Protein AF-A0A0P7VS90-F1 (afdb_monomer)

Secondary structure (DSSP, 8-state):
-----TTTEEEEEE-TTT--EEE-TTEESTTS-EEPTTEESTTT-EEP---TTTEEEEEEETTTTEEEE-TTT---SSS--SPPTTEE---TTSTTSSEEP--TTS-S---PPTT---------TT---PPEE-TTS--EE-TTEEEETTEEEE-HHHHTTTSPSS-EEPPPGGGS---

Solvent-accessible surface area (backbone atoms only — not comparable to full-atom values): 10654 Å² total; per-residue (Å²): 133,56,79,31,28,86,80,25,22,75,43,64,61,41,44,89,89,76,61,37,29,47,48,35,92,51,24,26,63,61,33,8,81,38,43,21,85,32,16,28,61,72,90,72,29,42,75,61,70,54,31,70,28,34,28,51,62,77,39,36,43,57,88,75,57,35,51,39,51,41,95,86,37,42,73,81,55,68,43,36,76,56,49,24,91,40,26,25,61,70,27,69,87,36,96,51,16,30,42,73,53,82,48,89,84,78,48,61,77,62,74,66,75,83,97,66,83,91,76,90,84,74,81,55,92,84,65,48,66,64,41,35,20,37,88,85,61,80,49,75,45,55,61,41,43,42,66,52,90,98,44,72,47,72,42,60,83,52,30,55,76,82,40,65,86,70,66,41,79,52,78,56,72,90,76,69,60,85,129

Mean predicted aligned error: 13.39 Å

Foldseek 3Di:
DQQADPQFAPDSDADPVPSAGHGDPQFDDSRSQFGDFQFEDPPVGHGQQEDLLFAPPSGADRVPCWGHGDPQWADTDNYSPDTHQQWEDQDNVDPNRTHGDDPPPPDSGDYDDPPDDDDDDDDDPVPQFFWKAEPVRPFIDRFQWGHDPPDIDRPCVRVCVRYPPPIDTDDDPVPVDDD

Nearest PDB structures (foldseek):
  4yep-assembly1_B  TM=8.239E-01  e=5.420E-05  Homo sapiens
  4urt-assembly1_A  TM=7.260E-01  e=6.176E-05  Homo sapiens
  8edk-assembly1_A  TM=7.762E-01  e=1.755E-04  Caenorhabditis elegans
  5lf2-assembly2_B  TM=9.258E-01  e=1.222E-02  Rattus norvegicus
  5lf2-assembly1_A  TM=9.012E-01  e=1.931E-02  Rattus norvegicus

Structure (mmCIF, N/CA/C/O backbone):
data_AF-A0A0P7VS90-F1
#
_entry.id   AF-A0A0P7VS90-F1
#
loop_
_atom_site.group_PDB
_atom_site.id
_atom_site.type_symbol
_atom_site.label_atom_id
_atom_site.label_alt_id
_atom_site.label_comp_id
_atom_site.label_asym_id
_atom_site.label_entity_id
_atom_site.label_seq_id
_atom_site.pdbx_PDB_ins_code
_atom_site.Cartn_x
_atom_site.Cartn_y
_atom_site.Cartn_z
_atom_site.occupancy
_atom_site.B_iso_or_equiv
_atom_site.auth_seq_id
_atom_site.auth_comp_id
_atom_site.auth_asym_id
_atom_site.auth_atom_id
_atom_site.pdbx_PDB_model_num
ATOM 1 N N . ALA A 1 1 ? 37.128 -9.086 -33.705 1.00 70.69 1 ALA A N 1
ATOM 2 C CA . ALA A 1 1 ? 36.322 -7.979 -34.255 1.00 70.69 1 ALA A CA 1
ATOM 3 C C . ALA A 1 1 ? 35.294 -7.585 -33.204 1.00 70.69 1 ALA A C 1
ATOM 5 O O . ALA A 1 1 ? 35.019 -8.404 -32.331 1.00 70.69 1 ALA A O 1
ATOM 6 N N . CYS A 1 2 ? 34.789 -6.353 -33.229 1.00 83.06 2 CYS A N 1
ATOM 7 C CA . CYS A 1 2 ? 33.751 -5.934 -32.295 1.00 83.06 2 CYS A CA 1
ATOM 8 C C . CYS A 1 2 ? 32.384 -5.987 -32.952 1.00 83.06 2 CYS A C 1
ATOM 10 O O . CYS A 1 2 ? 32.005 -5.099 -33.704 1.00 83.06 2 CYS A O 1
ATOM 12 N N . ASP A 1 3 ? 31.667 -7.062 -32.649 1.00 90.19 3 ASP A N 1
ATOM 13 C CA . ASP A 1 3 ? 30.350 -7.367 -33.203 1.00 90.19 3 ASP A CA 1
ATOM 14 C C . ASP A 1 3 ? 29.249 -6.595 -32.459 1.00 90.19 3 ASP A C 1
ATOM 16 O O . ASP A 1 3 ? 28.315 -7.171 -31.911 1.00 90.19 3 ASP A O 1
ATOM 20 N N . CYS A 1 4 ? 29.402 -5.273 -32.365 1.00 93.44 4 CYS A N 1
ATOM 21 C CA . CYS A 1 4 ? 28.441 -4.398 -31.702 1.00 93.44 4 CYS A CA 1
ATOM 22 C C . CYS A 1 4 ? 27.129 -4.333 -32.491 1.00 93.44 4 CYS A C 1
ATOM 24 O O . CYS A 1 4 ? 27.129 -4.161 -33.712 1.00 93.44 4 CYS A O 1
ATOM 26 N N . ASN A 1 5 ? 25.993 -4.427 -31.801 1.00 93.81 5 ASN A N 1
ATOM 27 C CA . ASN A 1 5 ? 24.687 -4.398 -32.442 1.00 93.81 5 ASN A CA 1
ATOM 28 C C . ASN A 1 5 ? 24.394 -3.030 -33.088 1.00 93.81 5 ASN A C 1
ATOM 30 O O . ASN A 1 5 ? 24.476 -1.997 -32.427 1.00 93.81 5 ASN A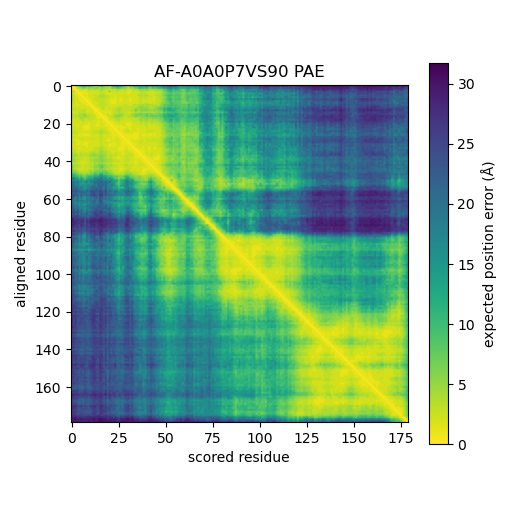 O 1
ATOM 34 N N . VAL A 1 6 ? 23.984 -3.012 -34.358 1.00 93.69 6 VAL A N 1
ATOM 35 C CA . VAL A 1 6 ? 23.717 -1.771 -35.117 1.00 93.69 6 VAL A CA 1
ATOM 36 C C . VAL A 1 6 ? 22.560 -0.930 -34.566 1.00 93.69 6 VAL A C 1
ATOM 38 O O . VAL A 1 6 ? 22.549 0.284 -34.757 1.00 93.69 6 VAL A O 1
ATOM 41 N N . VAL A 1 7 ? 21.589 -1.555 -33.894 1.00 92.69 7 VAL A N 1
ATOM 42 C CA . VAL A 1 7 ? 20.432 -0.867 -33.301 1.00 92.69 7 VAL A CA 1
ATOM 43 C C . VAL A 1 7 ? 20.728 -0.452 -31.864 1.00 92.69 7 VAL A C 1
ATOM 45 O O . VAL A 1 7 ? 20.444 0.684 -31.482 1.00 92.69 7 VAL A O 1
ATOM 48 N N . GLY A 1 8 ? 21.298 -1.368 -31.077 1.00 91.38 8 GLY A N 1
ATOM 49 C CA . GLY A 1 8 ? 21.490 -1.177 -29.643 1.00 91.38 8 GLY A CA 1
ATOM 50 C C . GLY A 1 8 ? 22.730 -0.378 -29.252 1.00 91.38 8 GLY A C 1
ATOM 51 O O . GLY A 1 8 ? 22.782 0.168 -28.150 1.00 91.38 8 GLY A O 1
ATOM 52 N N . SER A 1 9 ? 23.718 -0.263 -30.140 1.00 94.62 9 SER A N 1
ATOM 53 C CA . SER A 1 9 ? 24.975 0.440 -29.859 1.00 94.62 9 SER A CA 1
ATOM 54 C C . SER A 1 9 ? 24.921 1.909 -30.291 1.00 94.62 9 SER A C 1
ATOM 56 O O . SER A 1 9 ? 24.234 2.293 -31.241 1.00 94.62 9 SER A O 1
ATOM 58 N N . LEU A 1 10 ? 25.682 2.760 -29.606 1.00 93.62 10 LEU A N 1
ATOM 59 C CA . LEU A 1 10 ? 25.952 4.138 -30.021 1.00 93.62 10 LEU A CA 1
ATOM 60 C C . LEU A 1 10 ? 26.896 4.168 -31.226 1.00 93.62 10 LEU A C 1
ATOM 62 O O . LEU A 1 10 ? 26.723 4.983 -32.129 1.00 93.62 10 LEU A O 1
ATOM 66 N N . THR A 1 11 ? 27.880 3.265 -31.247 1.00 91.69 11 THR A N 1
ATOM 67 C CA . THR A 1 11 ? 28.832 3.093 -32.349 1.00 91.69 11 THR A CA 1
ATOM 68 C C . THR A 1 11 ? 29.158 1.611 -32.544 1.00 91.69 11 THR A C 1
ATOM 70 O O . THR A 1 11 ? 28.903 0.796 -31.660 1.00 91.69 11 THR A O 1
ATOM 73 N N . LEU A 1 12 ? 29.759 1.264 -33.686 1.00 90.69 12 LEU A N 1
ATOM 74 C CA . LEU A 1 12 ? 30.290 -0.084 -33.935 1.00 90.69 12 LEU A CA 1
ATOM 75 C C . LEU A 1 12 ? 31.707 -0.291 -33.372 1.00 90.69 12 LEU A C 1
ATOM 77 O O . LEU A 1 12 ? 32.315 -1.337 -33.586 1.00 90.69 12 LEU A O 1
ATOM 81 N N . GLN A 1 13 ? 32.248 0.708 -32.670 1.00 90.25 13 GLN A N 1
ATOM 82 C CA . GLN A 1 13 ? 33.511 0.595 -31.955 1.00 90.25 13 GLN A CA 1
ATOM 83 C C . GLN A 1 13 ? 33.236 0.133 -30.523 1.00 90.25 13 GLN A C 1
ATOM 85 O O . GLN A 1 13 ? 32.302 0.593 -29.865 1.00 90.25 13 GLN A O 1
ATOM 90 N N . CYS A 1 14 ? 34.072 -0.772 -30.035 1.00 91.25 14 CYS A N 1
ATOM 91 C CA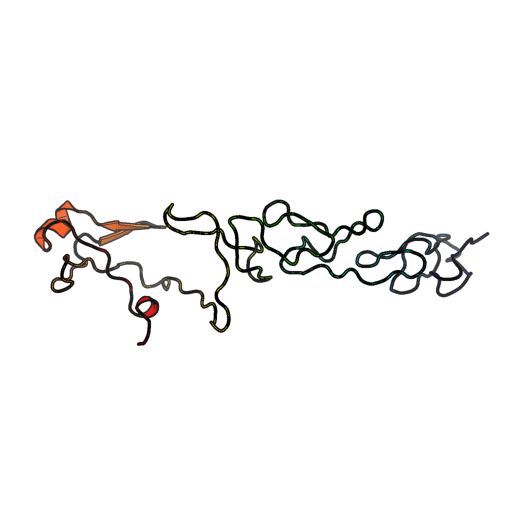 . CYS A 1 14 ? 34.067 -1.216 -28.649 1.00 91.25 14 CYS A CA 1
ATOM 92 C C . CYS A 1 14 ? 35.245 -0.607 -27.896 1.00 91.25 14 CYS A C 1
ATOM 94 O O . CYS A 1 14 ? 36.211 -0.128 -28.494 1.00 91.25 14 CYS A O 1
ATOM 96 N N . ASN A 1 15 ? 35.181 -0.674 -26.573 1.00 89.94 15 ASN A N 1
ATOM 97 C CA . ASN A 1 15 ? 36.325 -0.382 -25.734 1.00 89.94 15 ASN A CA 1
ATOM 98 C C . ASN A 1 15 ? 37.485 -1.348 -26.088 1.00 89.94 15 ASN A C 1
ATOM 100 O O . ASN A 1 15 ? 37.271 -2.562 -26.071 1.00 89.94 15 ASN A O 1
ATOM 104 N N . PRO A 1 16 ? 38.688 -0.841 -26.415 1.00 87.25 16 PRO A N 1
ATOM 105 C CA . PRO A 1 16 ? 39.817 -1.675 -26.830 1.00 87.25 16 PRO A CA 1
ATOM 106 C C . PRO A 1 16 ? 40.367 -2.564 -25.704 1.00 87.25 16 PRO A C 1
ATOM 108 O O . PRO A 1 16 ? 40.942 -3.608 -25.998 1.00 87.25 16 PRO A O 1
ATOM 111 N N . ASP A 1 17 ? 40.160 -2.181 -24.442 1.00 87.56 17 ASP A N 1
ATOM 112 C CA . ASP A 1 17 ? 40.658 -2.901 -23.268 1.00 87.56 17 ASP A CA 1
ATOM 113 C C . ASP A 1 17 ? 39.682 -3.988 -22.800 1.00 87.56 17 ASP A C 1
ATOM 115 O O . ASP A 1 17 ? 40.103 -5.039 -22.322 1.00 87.56 17 ASP A O 1
ATOM 119 N N . THR A 1 18 ? 38.370 -3.751 -22.930 1.00 86.12 18 THR A N 1
ATOM 120 C CA . THR A 1 18 ? 37.336 -4.676 -22.427 1.00 86.12 18 THR A CA 1
ATOM 121 C C . THR A 1 18 ? 36.574 -5.421 -23.520 1.00 86.12 18 THR A C 1
ATOM 123 O O . THR A 1 18 ? 35.938 -6.429 -23.239 1.00 86.12 18 THR A O 1
ATOM 126 N N . GLY A 1 19 ? 36.594 -4.943 -24.767 1.00 88.69 19 GLY A N 1
ATOM 127 C CA . GLY A 1 19 ? 35.799 -5.502 -25.865 1.00 88.69 19 GLY A CA 1
ATOM 128 C C . GLY A 1 19 ? 34.291 -5.220 -25.774 1.00 88.69 19 GLY A C 1
ATOM 129 O O . GLY A 1 19 ? 33.533 -5.692 -26.634 1.00 88.69 19 GLY A O 1
ATOM 130 N N . CYS A 1 20 ? 33.855 -4.443 -24.773 1.00 89.69 20 CYS A N 1
ATOM 131 C CA . CYS A 1 20 ? 32.459 -4.059 -24.564 1.00 89.69 20 CYS A CA 1
ATOM 132 C C . CYS A 1 20 ? 32.049 -2.901 -25.478 1.00 89.69 20 CYS A C 1
ATOM 134 O O . CYS A 1 20 ? 32.776 -1.917 -25.635 1.00 89.69 20 CYS A O 1
ATOM 136 N N . CYS A 1 21 ? 30.858 -3.004 -26.054 1.00 94.44 21 CYS A N 1
ATOM 137 C CA . CYS A 1 21 ? 30.252 -1.975 -26.885 1.00 94.44 21 CYS A CA 1
ATOM 138 C C . CYS A 1 21 ? 29.594 -0.883 -26.030 1.00 94.44 21 CYS A C 1
ATOM 140 O O . CYS A 1 21 ? 29.150 -1.120 -24.906 1.00 94.44 21 CYS A O 1
ATOM 142 N N . PHE A 1 22 ? 29.514 0.330 -26.573 1.00 93.25 22 PHE A N 1
ATOM 143 C CA . PHE A 1 22 ? 28.835 1.444 -25.914 1.00 93.25 22 PHE A CA 1
ATOM 144 C C . PHE A 1 22 ? 27.344 1.412 -26.255 1.00 93.25 22 PHE A C 1
ATOM 146 O O . PHE A 1 22 ? 26.969 1.746 -27.378 1.00 93.25 22 PHE A O 1
ATOM 153 N N . CYS A 1 23 ? 26.499 0.995 -25.313 1.00 93.50 23 CYS A N 1
ATOM 154 C CA . CYS A 1 23 ? 25.066 0.808 -25.553 1.00 93.50 23 CYS A CA 1
ATOM 155 C C . CYS A 1 23 ? 24.260 2.102 -25.430 1.00 93.50 23 CYS A C 1
ATOM 157 O O . CYS A 1 23 ? 24.594 2.989 -24.647 1.00 93.50 23 CYS A O 1
ATOM 159 N N . ARG A 1 24 ? 23.172 2.190 -26.201 1.00 93.88 24 ARG A N 1
ATOM 160 C CA . ARG A 1 24 ? 22.116 3.197 -26.032 1.00 93.88 24 ARG A CA 1
ATOM 161 C C . ARG A 1 24 ? 21.324 2.928 -24.750 1.00 93.88 24 ARG A C 1
ATOM 163 O O . ARG A 1 24 ? 21.305 1.802 -24.258 1.00 93.88 24 ARG A O 1
ATOM 170 N N . ASP A 1 25 ? 20.628 3.946 -24.249 1.00 89.62 25 ASP A N 1
ATOM 171 C CA . ASP A 1 25 ? 20.009 3.942 -22.915 1.00 89.62 25 ASP A CA 1
ATOM 172 C C . ASP A 1 25 ? 19.083 2.755 -22.626 1.00 89.62 25 ASP A C 1
ATOM 174 O O . ASP A 1 25 ? 19.056 2.284 -21.488 1.00 89.62 25 ASP A O 1
ATOM 178 N N . GLN A 1 26 ? 18.342 2.266 -23.624 1.00 87.12 26 GLN A N 1
ATOM 179 C CA . GLN A 1 26 ? 17.398 1.153 -23.489 1.00 87.12 26 GLN A CA 1
ATOM 180 C C . GLN A 1 26 ? 18.001 -0.240 -23.762 1.00 87.12 26 GLN A C 1
ATOM 182 O O . GLN A 1 26 ? 17.289 -1.240 -23.672 1.00 87.12 26 GLN A O 1
ATOM 187 N N . PHE A 1 27 ? 19.301 -0.332 -24.060 1.00 90.50 27 PHE A N 1
ATOM 188 C CA . PHE A 1 27 ? 20.000 -1.578 -24.394 1.00 90.50 27 PHE A CA 1
ATOM 189 C C . PHE A 1 27 ? 21.096 -1.917 -23.376 1.00 90.50 27 PHE A C 1
ATOM 191 O O . PHE A 1 27 ? 21.591 -1.065 -22.637 1.00 90.50 27 PHE A O 1
ATOM 198 N N . THR A 1 28 ? 21.475 -3.189 -23.319 1.00 87.44 28 THR A N 1
ATOM 199 C CA . THR A 1 28 ? 22.513 -3.725 -22.435 1.00 87.44 28 THR A CA 1
ATOM 200 C C . THR A 1 28 ? 23.180 -4.960 -23.057 1.00 87.44 28 THR A C 1
ATOM 202 O O . THR A 1 28 ? 22.845 -5.347 -24.177 1.00 87.44 28 THR A O 1
ATOM 205 N N . GLY A 1 29 ? 24.129 -5.565 -22.341 1.00 87.06 29 GLY A N 1
ATOM 206 C CA . GLY A 1 29 ? 24.957 -6.675 -22.821 1.00 87.06 29 GLY A CA 1
ATOM 207 C C . GLY A 1 29 ? 26.272 -6.200 -23.444 1.00 87.06 29 GLY A C 1
ATOM 208 O O . GLY A 1 29 ? 26.399 -5.049 -23.859 1.00 87.06 29 GLY A O 1
ATOM 209 N N . GLU A 1 30 ? 27.268 -7.085 -23.522 1.00 90.88 30 GLU A N 1
ATOM 210 C CA . GLU A 1 30 ? 28.606 -6.746 -24.039 1.00 90.88 30 GLU A CA 1
ATOM 211 C C . GLU A 1 30 ? 28.577 -6.251 -25.491 1.00 90.88 30 GLU A C 1
ATOM 213 O O . GLU A 1 30 ? 29.449 -5.479 -25.896 1.00 90.88 30 GLU A O 1
ATOM 218 N N . LYS A 1 31 ? 27.571 -6.678 -26.266 1.00 93.19 31 LYS A N 1
ATOM 219 C CA . LYS A 1 31 ? 27.356 -6.303 -27.670 1.00 93.19 31 LYS A CA 1
ATOM 220 C C . LYS A 1 31 ? 26.115 -5.436 -27.892 1.00 93.19 31 LYS A C 1
ATOM 222 O O . LYS A 1 31 ? 25.785 -5.151 -29.041 1.00 93.19 31 LYS A O 1
ATOM 227 N N . CYS A 1 32 ? 25.464 -4.972 -26.824 1.00 93.12 32 CYS A N 1
ATOM 228 C CA . CYS A 1 32 ? 24.227 -4.185 -26.888 1.00 93.12 32 CYS A CA 1
ATOM 229 C C . CYS A 1 32 ? 23.082 -4.902 -27.625 1.00 93.12 32 CYS A C 1
ATOM 231 O O . CYS A 1 32 ? 22.294 -4.289 -28.343 1.00 93.12 32 CYS A O 1
ATOM 233 N N . ASP A 1 33 ? 23.029 -6.220 -27.483 1.00 90.62 33 ASP A N 1
ATOM 234 C CA . ASP A 1 33 ? 22.103 -7.147 -28.132 1.00 90.62 33 ASP A CA 1
ATOM 235 C C . ASP A 1 33 ? 20.943 -7.571 -27.218 1.00 90.62 33 ASP A C 1
ATOM 237 O O . ASP A 1 33 ? 20.132 -8.418 -27.584 1.00 90.62 33 ASP A O 1
ATOM 241 N N . GLN A 1 34 ? 20.837 -6.956 -26.039 1.00 84.06 34 GLN A N 1
ATOM 242 C CA . GLN A 1 34 ? 19.782 -7.208 -25.066 1.00 84.06 34 GLN A CA 1
ATOM 243 C C . GLN A 1 34 ? 19.092 -5.901 -24.681 1.00 84.06 34 GLN A C 1
ATOM 245 O O . GLN A 1 34 ? 19.697 -4.828 -24.706 1.00 84.06 34 GLN A O 1
ATOM 250 N N . CYS A 1 35 ? 17.820 -5.973 -24.293 1.00 80.81 35 CYS A N 1
ATOM 251 C CA . CYS A 1 35 ? 17.150 -4.823 -23.695 1.00 80.81 35 CYS A CA 1
ATOM 252 C C . CYS A 1 35 ? 17.612 -4.641 -22.249 1.00 80.81 35 CYS A C 1
ATOM 254 O O . CYS A 1 35 ? 17.760 -5.602 -21.494 1.00 80.81 35 CYS A O 1
ATOM 256 N N . LYS A 1 36 ? 17.833 -3.387 -21.855 1.00 76.44 36 LYS A N 1
ATOM 257 C CA . LYS A 1 36 ? 18.133 -3.032 -20.468 1.00 76.44 36 LYS A CA 1
ATOM 258 C C . LYS A 1 36 ? 16.941 -3.376 -19.573 1.00 76.44 36 LYS A C 1
ATOM 260 O O . LYS A 1 36 ? 15.797 -3.356 -20.021 1.00 76.44 36 LYS A O 1
ATOM 265 N N . MET A 1 37 ? 17.196 -3.638 -18.289 1.00 68.88 37 MET A N 1
ATOM 266 C CA . MET A 1 37 ? 16.125 -3.838 -17.305 1.00 68.88 37 MET A CA 1
ATOM 267 C C . MET A 1 37 ? 15.089 -2.707 -17.376 1.00 68.88 37 MET A C 1
ATOM 269 O O . MET A 1 37 ? 15.451 -1.531 -17.440 1.00 68.88 37 MET A O 1
ATOM 273 N N . GLY A 1 38 ? 13.808 -3.081 -17.373 1.00 66.31 38 GLY A N 1
ATOM 274 C CA . GLY A 1 38 ? 12.688 -2.158 -17.577 1.00 66.31 38 GLY A CA 1
ATOM 275 C C . GLY A 1 38 ? 12.263 -1.993 -19.042 1.00 66.31 38 GLY A C 1
ATOM 276 O O . GLY A 1 38 ? 11.251 -1.340 -19.295 1.00 66.31 38 GLY A O 1
ATOM 277 N N . TYR A 1 39 ? 12.964 -2.624 -19.991 1.00 74.56 39 TYR A N 1
ATOM 278 C CA . TYR A 1 39 ? 12.632 -2.642 -21.417 1.00 74.56 39 TYR A CA 1
ATOM 279 C C . TYR A 1 39 ? 12.495 -4.076 -21.960 1.00 74.56 39 TYR A C 1
ATOM 281 O O . TYR A 1 39 ? 13.139 -4.996 -21.462 1.00 74.56 39 TYR A O 1
ATOM 289 N N . ARG A 1 40 ? 11.660 -4.271 -22.989 1.00 73.81 40 ARG A N 1
ATOM 290 C CA . ARG A 1 40 ? 11.355 -5.577 -23.607 1.00 73.81 40 ARG A CA 1
ATOM 291 C C . ARG A 1 40 ? 11.203 -5.491 -25.126 1.00 73.81 40 ARG A C 1
ATOM 293 O O . ARG A 1 40 ? 11.101 -4.403 -25.681 1.00 73.81 40 ARG A O 1
ATOM 300 N N . ASP A 1 41 ? 11.117 -6.640 -25.789 1.00 75.50 41 ASP A N 1
ATOM 301 C CA . ASP A 1 41 ? 10.907 -6.753 -27.240 1.00 75.50 41 ASP A CA 1
ATOM 302 C C . ASP A 1 41 ? 12.089 -6.197 -28.062 1.00 75.50 41 ASP A C 1
ATOM 304 O O . ASP A 1 41 ? 11.966 -5.233 -28.824 1.00 75.50 41 ASP A O 1
ATOM 308 N N . PHE A 1 42 ? 13.274 -6.795 -27.904 1.00 81.06 42 PHE A N 1
ATOM 309 C CA . PHE A 1 42 ? 14.415 -6.506 -28.778 1.00 81.06 42 PHE A CA 1
ATOM 310 C C . PHE A 1 42 ? 14.031 -6.776 -30.252 1.00 81.06 42 PHE A C 1
ATOM 312 O O . PHE A 1 42 ? 13.395 -7.795 -30.526 1.00 81.06 42 PHE A O 1
ATOM 319 N N . PRO A 1 43 ? 14.388 -5.912 -31.226 1.00 86.94 43 PRO A N 1
ATOM 320 C CA . PRO A 1 43 ? 15.308 -4.772 -31.134 1.00 86.94 43 PRO A CA 1
ATOM 321 C C . PRO A 1 43 ? 14.649 -3.425 -30.798 1.00 86.94 43 PRO A C 1
ATOM 323 O O . PRO A 1 43 ? 15.334 -2.409 -30.808 1.00 86.94 43 PRO A O 1
ATOM 326 N N . GLN A 1 44 ? 13.339 -3.377 -30.546 1.00 87.12 44 GLN A N 1
ATOM 327 C CA . GLN A 1 44 ? 12.641 -2.116 -30.263 1.00 87.12 44 GLN A CA 1
ATOM 328 C C . GLN A 1 44 ? 12.869 -1.640 -28.827 1.00 87.12 44 GLN A C 1
ATOM 330 O O . GLN A 1 44 ? 12.923 -0.434 -28.600 1.00 87.12 44 GLN A O 1
ATOM 335 N N . CYS A 1 45 ? 13.032 -2.572 -27.880 1.00 79.69 45 CYS A N 1
ATOM 336 C CA . CYS A 1 45 ? 13.242 -2.285 -26.460 1.00 79.69 45 CYS A CA 1
ATOM 337 C C . CYS A 1 45 ? 12.243 -1.242 -25.940 1.00 79.69 45 CYS A C 1
ATOM 339 O O . CYS A 1 45 ? 12.593 -0.106 -25.631 1.00 79.69 45 CYS A O 1
ATOM 341 N N . THR A 1 46 ? 10.972 -1.639 -25.879 1.00 78.81 46 THR A N 1
ATOM 342 C CA . THR A 1 46 ? 9.863 -0.826 -25.370 1.00 78.81 46 THR A CA 1
ATOM 343 C C . THR A 1 46 ? 9.802 -0.876 -23.847 1.00 78.81 46 THR A C 1
ATOM 345 O O . THR A 1 46 ? 10.158 -1.884 -23.239 1.00 78.81 46 THR A O 1
ATOM 348 N N . THR A 1 47 ? 9.366 0.210 -23.210 1.00 74.75 47 THR A N 1
ATOM 349 C CA . THR A 1 47 ? 9.247 0.281 -21.747 1.00 74.75 47 THR A CA 1
ATOM 350 C C . THR A 1 47 ? 8.232 -0.727 -21.219 1.00 74.75 47 THR A C 1
ATOM 352 O O . THR A 1 47 ? 7.172 -0.947 -21.808 1.00 74.75 47 THR A O 1
ATOM 355 N N . CYS A 1 48 ? 8.522 -1.310 -20.063 1.00 70.56 48 CYS A N 1
ATOM 356 C CA . CYS A 1 48 ? 7.591 -2.195 -19.381 1.00 70.56 48 CYS A CA 1
ATOM 357 C C . CYS A 1 48 ? 6.513 -1.380 -18.651 1.00 70.56 48 CYS A C 1
ATOM 359 O O . CYS A 1 48 ? 6.828 -0.547 -17.805 1.00 70.56 48 CYS A O 1
ATOM 361 N N . ASP A 1 49 ? 5.239 -1.669 -18.921 1.00 71.38 49 ASP A N 1
ATOM 362 C CA . ASP A 1 49 ? 4.075 -1.054 -18.257 1.00 71.38 49 ASP A CA 1
ATOM 363 C C . ASP A 1 49 ? 3.786 -1.712 -16.889 1.00 71.38 49 ASP A C 1
ATOM 365 O O . ASP A 1 49 ? 2.667 -2.131 -16.577 1.00 71.38 49 ASP A O 1
ATOM 369 N N . CYS A 1 50 ? 4.815 -1.851 -16.056 1.00 70.81 50 CYS A N 1
ATOM 370 C CA . CYS A 1 50 ? 4.675 -2.441 -14.729 1.00 70.81 50 CYS A CA 1
ATOM 371 C C . CYS A 1 50 ? 4.147 -1.400 -13.731 1.00 70.81 50 CYS A C 1
ATOM 373 O O . CYS A 1 50 ? 4.747 -0.342 -1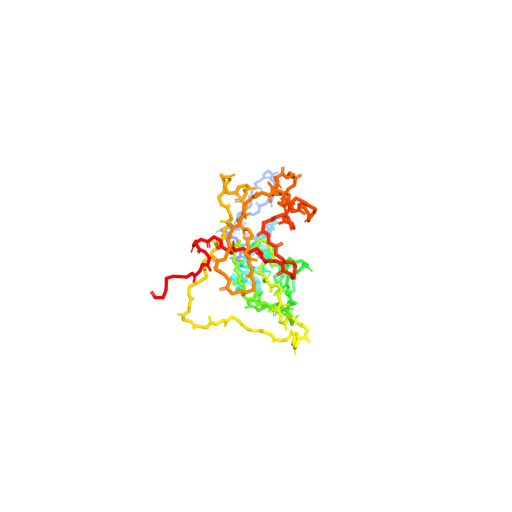3.540 1.00 70.81 50 CYS A O 1
ATOM 375 N N . SER A 1 51 ? 3.050 -1.708 -13.032 1.00 71.50 51 SER A N 1
ATOM 376 C CA . SER A 1 51 ? 2.596 -0.875 -11.913 1.00 71.50 51 SER A CA 1
ATOM 377 C C . SER A 1 51 ? 3.594 -0.966 -10.760 1.00 71.50 51 SER A C 1
ATOM 379 O O . SER A 1 51 ? 3.820 -2.049 -10.210 1.00 71.50 51 SER A O 1
ATOM 381 N N . VAL A 1 52 ? 4.151 0.178 -10.357 1.00 70.31 52 VAL A N 1
ATOM 382 C CA . VAL A 1 52 ? 5.081 0.290 -9.217 1.00 70.31 52 VAL A CA 1
ATOM 383 C C . VAL A 1 52 ? 4.435 -0.202 -7.918 1.00 70.31 52 VAL A C 1
ATOM 385 O O . VAL A 1 52 ? 5.113 -0.733 -7.049 1.00 70.31 52 VAL A O 1
ATOM 388 N N . ALA A 1 53 ? 3.111 -0.083 -7.799 1.00 71.38 53 ALA A N 1
ATOM 389 C CA . ALA A 1 53 ? 2.372 -0.536 -6.626 1.00 71.38 53 ALA A CA 1
ATOM 390 C C . ALA A 1 53 ? 2.290 -2.067 -6.492 1.00 71.38 53 ALA A C 1
ATOM 392 O O . ALA A 1 53 ? 2.075 -2.569 -5.391 1.00 71.38 53 ALA A O 1
ATOM 393 N N . GLY A 1 54 ? 2.430 -2.805 -7.598 1.00 64.75 54 GLY A N 1
ATOM 394 C CA . GLY A 1 54 ? 2.304 -4.265 -7.629 1.00 64.75 54 GLY A CA 1
ATOM 395 C C . GLY A 1 54 ? 3.596 -5.017 -7.964 1.00 64.75 54 GLY A C 1
ATOM 396 O O . GLY A 1 54 ? 3.607 -6.246 -7.909 1.00 64.75 54 GLY A O 1
ATOM 397 N N . SER A 1 55 ? 4.678 -4.313 -8.306 1.00 66.38 55 SER A N 1
ATOM 398 C CA . SER A 1 55 ? 5.924 -4.914 -8.807 1.00 66.38 55 SER A CA 1
ATOM 399 C C . SER A 1 55 ? 7.056 -4.799 -7.785 1.00 66.38 55 SER A C 1
ATOM 401 O O . SER A 1 55 ? 7.238 -3.755 -7.159 1.00 66.38 55 SER A O 1
ATOM 403 N N . ALA A 1 56 ? 7.840 -5.864 -7.620 1.00 59.00 56 ALA A N 1
ATOM 404 C CA . ALA A 1 56 ? 9.092 -5.832 -6.878 1.00 59.00 56 ALA A CA 1
ATOM 405 C C . ALA A 1 56 ? 10.158 -5.155 -7.758 1.00 59.00 56 ALA A C 1
ATOM 407 O O . ALA A 1 56 ? 10.782 -5.792 -8.605 1.00 59.00 56 ALA A O 1
ATOM 408 N N . GLY A 1 57 ? 10.316 -3.838 -7.592 1.00 56.81 57 GLY A N 1
ATOM 409 C CA . GLY A 1 57 ? 11.211 -3.016 -8.415 1.00 56.81 57 GLY A CA 1
ATOM 410 C C . GLY A 1 57 ? 10.691 -2.768 -9.841 1.00 56.81 57 GLY A C 1
ATOM 411 O O . GLY A 1 57 ? 9.669 -3.314 -10.254 1.00 56.81 57 GLY A O 1
ATOM 412 N N . GLN A 1 58 ? 11.403 -1.940 -10.616 1.00 54.84 58 GLN A N 1
ATOM 413 C CA . GLN A 1 58 ? 11.150 -1.722 -12.056 1.00 54.84 58 GLN A CA 1
ATOM 414 C C . GLN A 1 58 ? 11.668 -2.899 -12.909 1.00 54.84 58 GLN A C 1
ATOM 416 O O . GLN A 1 58 ? 12.286 -2.720 -13.956 1.00 54.84 58 GLN A O 1
ATOM 421 N N . THR A 1 59 ? 11.480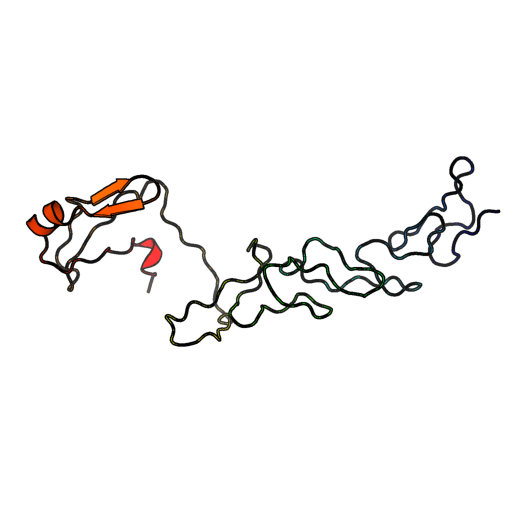 -4.120 -12.421 1.00 55.94 59 THR A N 1
ATOM 422 C CA . THR A 1 59 ? 12.088 -5.329 -12.969 1.00 55.94 59 THR A CA 1
ATOM 423 C C . THR A 1 59 ? 11.035 -6.096 -13.754 1.00 55.94 59 THR A C 1
ATOM 425 O O . THR A 1 59 ? 10.041 -6.561 -13.198 1.00 55.94 59 THR A O 1
ATOM 428 N N . CYS A 1 60 ? 11.246 -6.197 -15.061 1.00 59.75 60 CYS A N 1
ATOM 429 C CA . CYS A 1 60 ? 10.520 -7.084 -15.956 1.00 59.75 60 CYS A CA 1
ATOM 430 C C . CYS A 1 60 ? 11.524 -8.108 -16.483 1.00 59.75 60 CYS A C 1
ATOM 432 O O . CYS A 1 60 ? 12.631 -7.730 -16.873 1.00 59.75 60 CYS A O 1
ATOM 434 N N . ASP A 1 61 ? 11.160 -9.386 -16.449 1.00 58.84 61 ASP A N 1
ATOM 435 C CA . ASP A 1 61 ? 11.901 -10.454 -17.110 1.00 58.84 61 ASP A CA 1
ATOM 436 C C . ASP A 1 61 ? 11.886 -10.174 -18.621 1.00 58.84 61 ASP A C 1
ATOM 438 O O . ASP A 1 61 ? 10.825 -10.190 -19.254 1.00 58.84 61 ASP A O 1
ATOM 442 N N . ALA A 1 62 ? 13.058 -9.864 -19.181 1.00 52.69 62 ALA A N 1
ATOM 443 C CA . ALA A 1 62 ? 13.215 -9.458 -20.575 1.00 52.69 62 ALA A CA 1
ATOM 444 C C . ALA A 1 62 ? 12.854 -10.573 -21.576 1.00 52.69 62 ALA A C 1
ATOM 446 O O . ALA A 1 62 ? 12.506 -10.258 -22.713 1.00 52.69 62 ALA A O 1
ATOM 447 N N . GLU A 1 63 ? 12.892 -11.848 -21.168 1.00 53.06 63 GLU A N 1
ATOM 448 C CA . GLU A 1 63 ? 12.522 -12.982 -22.024 1.00 53.06 63 GLU A CA 1
ATOM 449 C C . GLU A 1 63 ? 11.026 -13.290 -21.961 1.00 53.06 63 GLU A C 1
ATOM 451 O O . GLU A 1 63 ? 10.420 -13.667 -22.963 1.00 53.06 63 GLU A O 1
ATOM 456 N N . ARG A 1 64 ? 10.409 -13.130 -20.784 1.00 55.75 64 ARG A N 1
ATOM 457 C CA . ARG A 1 64 ? 8.989 -13.461 -20.582 1.00 55.75 64 ARG A CA 1
ATOM 458 C C . ARG A 1 64 ? 8.041 -12.274 -20.727 1.00 55.75 64 ARG A C 1
ATOM 460 O O . ARG A 1 64 ? 6.833 -12.482 -20.817 1.00 55.75 64 ARG A O 1
ATOM 467 N N . GLY A 1 65 ? 8.553 -11.043 -20.705 1.00 55.88 65 GLY A N 1
ATOM 468 C CA . GLY A 1 65 ? 7.728 -9.832 -20.663 1.00 55.88 65 GLY A CA 1
ATOM 469 C C . GLY A 1 65 ? 6.863 -9.753 -19.398 1.00 55.88 65 GLY A C 1
ATOM 470 O O . GLY A 1 65 ? 5.775 -9.171 -19.419 1.00 55.88 65 GLY A O 1
ATOM 471 N N . LEU A 1 66 ? 7.310 -10.389 -18.310 1.00 55.28 66 LEU A N 1
ATOM 472 C CA . LEU A 1 66 ? 6.593 -10.463 -17.040 1.00 55.28 66 LEU A CA 1
ATOM 473 C C . LEU A 1 66 ? 7.280 -9.577 -16.006 1.00 55.28 66 LEU A C 1
ATOM 475 O O . LEU A 1 66 ? 8.458 -9.751 -15.705 1.00 55.28 66 LEU A O 1
ATOM 479 N N . CYS A 1 67 ? 6.524 -8.652 -15.421 1.00 63.53 67 CYS A N 1
ATOM 480 C CA . CYS A 1 67 ? 6.958 -7.915 -14.241 1.00 63.53 67 CYS A CA 1
ATOM 481 C C . CYS A 1 67 ? 7.228 -8.904 -13.094 1.00 63.53 67 CYS A C 1
ATOM 483 O O . CYS A 1 67 ? 6.398 -9.777 -12.825 1.00 63.53 67 CYS A O 1
ATOM 485 N N . SER A 1 68 ? 8.347 -8.748 -12.386 1.00 62.06 68 SER A N 1
ATOM 486 C CA . SER A 1 68 ? 8.609 -9.485 -11.148 1.00 62.06 68 SER A CA 1
ATOM 487 C C . SER A 1 68 ? 7.629 -9.002 -10.080 1.00 62.06 68 SER A C 1
ATOM 489 O O . SER A 1 68 ? 7.871 -7.996 -9.415 1.00 62.06 68 SER A O 1
ATOM 491 N N . CYS A 1 69 ? 6.476 -9.653 -9.937 1.00 56.62 69 CYS A N 1
ATOM 492 C CA . CYS A 1 69 ? 5.537 -9.320 -8.869 1.00 56.62 69 CYS A CA 1
ATOM 493 C C . CYS A 1 69 ? 6.152 -9.655 -7.511 1.00 56.62 69 CYS A C 1
ATOM 495 O O . CYS A 1 69 ? 6.832 -10.666 -7.357 1.00 56.62 69 CYS A O 1
ATOM 497 N N . SER A 1 70 ? 5.858 -8.845 -6.497 1.00 58.44 70 SER A N 1
ATOM 498 C CA . SER A 1 70 ? 6.144 -9.249 -5.121 1.00 58.44 70 SER A CA 1
ATOM 499 C C . SER A 1 70 ? 5.254 -10.450 -4.772 1.00 58.44 70 SER A C 1
ATOM 501 O O . SER A 1 70 ? 4.027 -10.345 -4.818 1.00 58.44 70 SER A O 1
ATOM 503 N N . ASP A 1 71 ? 5.850 -11.599 -4.438 1.00 54.66 71 ASP A N 1
ATOM 504 C CA . ASP A 1 71 ? 5.176 -12.907 -4.319 1.00 54.66 71 ASP A CA 1
ATOM 505 C C . ASP A 1 71 ? 3.995 -12.967 -3.318 1.00 54.66 71 ASP A C 1
ATOM 507 O O . ASP A 1 71 ? 3.239 -13.944 -3.289 1.00 54.66 71 ASP A O 1
ATOM 511 N N . ARG A 1 72 ? 3.745 -11.910 -2.533 1.00 50.34 72 ARG A N 1
ATOM 512 C CA . ARG A 1 72 ? 2.731 -11.881 -1.465 1.00 50.34 72 ARG A CA 1
ATOM 513 C C . ARG A 1 72 ? 1.428 -11.118 -1.771 1.00 50.34 72 ARG A C 1
ATOM 515 O O . ARG A 1 72 ? 0.589 -11.055 -0.880 1.00 50.34 72 ARG A O 1
ATOM 522 N N . THR A 1 73 ? 1.213 -10.542 -2.963 1.00 53.03 73 THR A N 1
ATOM 523 C CA . THR A 1 73 ? 0.263 -9.399 -3.077 1.00 53.03 73 THR A CA 1
ATOM 524 C C . THR A 1 73 ? -0.849 -9.485 -4.145 1.00 53.03 73 THR A C 1
ATOM 526 O O . THR A 1 73 ? -1.950 -8.977 -3.928 1.00 53.03 73 THR A O 1
ATOM 529 N N . GLY A 1 74 ? -0.628 -10.141 -5.286 1.00 48.41 74 GLY A N 1
ATOM 530 C CA . GLY A 1 74 ? -1.536 -10.078 -6.451 1.00 48.41 74 GLY A CA 1
ATOM 531 C C . GLY A 1 74 ? -1.006 -10.948 -7.595 1.00 48.41 74 GLY A C 1
ATOM 532 O O . GLY A 1 74 ? 0.196 -11.121 -7.677 1.00 48.41 74 GLY A O 1
ATOM 533 N N . GLN A 1 75 ? -1.811 -11.652 -8.392 1.00 42.31 75 GLN A N 1
ATOM 534 C CA . GLN A 1 75 ? -1.335 -12.693 -9.324 1.00 42.31 75 GLN A CA 1
ATOM 535 C C . GLN A 1 75 ? -1.083 -12.057 -10.698 1.00 42.31 75 GLN A C 1
ATOM 537 O O . GLN A 1 75 ? -1.896 -11.257 -11.152 1.00 42.31 75 GLN A O 1
ATOM 542 N N . CYS A 1 76 ? 0.057 -12.373 -11.320 1.00 47.72 76 CYS A N 1
ATOM 543 C CA . CYS A 1 76 ? 0.641 -11.609 -12.426 1.00 47.72 76 CYS A CA 1
ATOM 544 C C . CYS A 1 76 ? 0.025 -11.940 -13.790 1.00 47.72 76 CYS A C 1
ATOM 546 O O . CYS A 1 76 ? 0.149 -13.059 -14.282 1.00 47.72 76 CYS A O 1
ATOM 548 N N . THR A 1 77 ? -0.551 -10.931 -14.438 1.00 49.62 77 THR A N 1
ATOM 549 C CA . THR A 1 77 ? -0.582 -10.805 -15.910 1.00 49.62 77 THR A CA 1
ATOM 550 C C . THR A 1 77 ? 0.382 -9.655 -16.260 1.00 49.62 77 THR A C 1
ATOM 552 O O . THR A 1 77 ? 0.787 -8.957 -15.335 1.00 49.62 77 THR A O 1
ATOM 555 N N . CYS A 1 78 ? 0.793 -9.437 -17.519 1.00 50.41 78 CYS A N 1
ATOM 556 C CA . CYS A 1 78 ? 1.858 -8.487 -17.940 1.00 50.41 78 CYS A CA 1
ATOM 557 C C . CYS A 1 78 ? 1.758 -7.009 -17.460 1.00 50.41 78 CYS A C 1
ATOM 559 O O . CYS A 1 78 ? 2.566 -6.181 -17.869 1.00 50.41 78 CYS A O 1
ATOM 561 N N . LYS A 1 79 ? 0.805 -6.662 -16.592 1.00 59.34 79 LYS A N 1
ATOM 562 C CA . LYS A 1 79 ? 0.717 -5.426 -1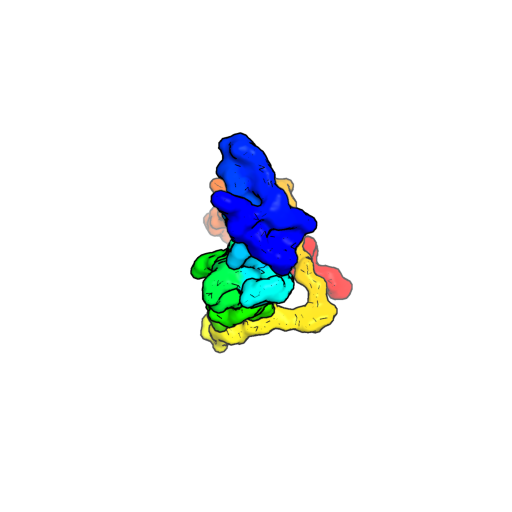5.814 1.00 59.34 79 LYS A CA 1
ATOM 563 C C . LYS A 1 79 ? 0.306 -5.807 -14.382 1.00 59.34 79 LYS A C 1
ATOM 565 O O . LYS A 1 79 ? -0.755 -6.390 -14.191 1.00 59.34 79 LYS A O 1
ATOM 570 N N . CYS A 1 80 ? 1.117 -5.514 -13.363 1.00 70.06 80 CYS A N 1
ATOM 571 C CA . CYS A 1 80 ? 0.775 -5.744 -11.943 1.00 70.06 80 CYS A CA 1
ATOM 572 C C . CYS A 1 80 ? -0.277 -4.739 -11.425 1.00 70.06 80 CYS A C 1
ATOM 574 O O . CYS A 1 80 ? -0.092 -4.118 -10.380 1.00 70.06 80 CYS A O 1
ATOM 576 N N . ASP A 1 81 ? -1.330 -4.489 -12.197 1.00 75.62 81 ASP A N 1
ATOM 577 C CA . ASP A 1 81 ? -2.282 -3.388 -12.027 1.00 75.62 81 ASP A CA 1
ATOM 578 C C . ASP A 1 81 ? -3.563 -3.789 -11.280 1.00 75.62 81 ASP A C 1
ATOM 580 O O . ASP A 1 81 ? -4.425 -2.947 -11.024 1.00 75.62 81 ASP A O 1
ATOM 584 N N . ARG A 1 82 ? -3.686 -5.062 -10.889 1.00 78.00 82 ARG A N 1
ATOM 585 C CA . ARG A 1 82 ? -4.853 -5.600 -10.186 1.00 78.00 82 ARG A CA 1
ATOM 586 C C . ARG A 1 82 ? -4.471 -6.377 -8.935 1.00 78.00 82 ARG A C 1
ATOM 588 O O . ARG A 1 82 ? -3.482 -7.106 -8.895 1.00 78.00 82 ARG A O 1
ATOM 595 N N . CYS A 1 83 ? -5.316 -6.241 -7.919 1.00 81.00 83 CYS A N 1
ATOM 596 C CA . CYS A 1 83 ? -5.231 -7.024 -6.696 1.00 81.00 83 CYS A CA 1
ATOM 597 C C . CYS A 1 83 ? -5.673 -8.478 -6.921 1.00 81.00 83 CYS A C 1
ATOM 599 O O . CYS A 1 83 ? -6.504 -8.765 -7.785 1.00 81.00 83 CYS A O 1
ATOM 601 N N . ARG A 1 84 ? -5.111 -9.402 -6.128 1.00 79.12 84 ARG A N 1
ATOM 602 C CA . ARG A 1 84 ? -5.569 -10.802 -6.060 1.00 79.12 84 ARG A CA 1
ATOM 603 C C . ARG A 1 84 ? -7.031 -10.846 -5.588 1.00 79.12 84 ARG A C 1
ATOM 605 O O . ARG A 1 84 ? -7.445 -9.979 -4.820 1.00 79.12 84 ARG A O 1
ATOM 612 N N . PRO A 1 85 ? -7.803 -11.882 -5.959 1.00 86.44 85 PRO A N 1
ATOM 613 C CA . PRO A 1 85 ? -9.070 -12.160 -5.293 1.00 86.44 85 PRO A CA 1
ATOM 614 C C . PRO A 1 85 ? -8.880 -12.198 -3.770 1.00 86.44 85 PRO A C 1
ATOM 616 O O . PRO A 1 85 ? -7.913 -12.781 -3.278 1.00 86.44 85 PRO A O 1
ATOM 619 N N . GLY A 1 86 ? -9.776 -11.550 -3.026 1.00 88.06 86 GLY A N 1
ATOM 620 C CA . GLY A 1 86 ? -9.634 -11.398 -1.576 1.00 88.06 86 GLY A CA 1
ATOM 621 C C . GLY A 1 86 ? -8.758 -10.230 -1.123 1.00 88.06 86 GLY A C 1
ATOM 622 O O . GLY A 1 86 ? -8.577 -10.065 0.084 1.00 88.06 86 GLY A O 1
ATOM 623 N N . THR A 1 87 ? -8.238 -9.402 -2.036 1.00 88.44 87 THR A N 1
ATOM 624 C CA . THR A 1 87 ? -7.523 -8.162 -1.705 1.00 88.44 87 THR A CA 1
ATOM 625 C C . THR A 1 87 ? -8.008 -6.974 -2.550 1.00 88.44 87 THR A C 1
ATOM 627 O O . THR A 1 87 ? -8.613 -7.145 -3.606 1.00 88.44 87 THR A O 1
ATOM 630 N N . PHE A 1 88 ? -7.778 -5.748 -2.075 1.00 89.56 88 PHE A N 1
ATOM 631 C CA . PHE A 1 88 ? -8.210 -4.502 -2.720 1.00 89.56 88 PHE A CA 1
ATOM 632 C C . PHE A 1 88 ? -7.229 -3.348 -2.459 1.00 89.56 88 PHE A C 1
ATOM 634 O O . PHE A 1 88 ? -6.329 -3.462 -1.627 1.00 89.56 88 PHE A O 1
ATOM 641 N N . GLY A 1 89 ? -7.409 -2.219 -3.150 1.00 87.19 89 GLY A N 1
ATOM 642 C CA . GLY A 1 89 ? -6.680 -0.977 -2.868 1.00 87.19 89 GLY A CA 1
ATOM 643 C C . GLY A 1 89 ? -5.187 -1.041 -3.190 1.00 87.19 89 GLY A C 1
ATOM 644 O O . GLY A 1 89 ? -4.355 -0.860 -2.294 1.00 87.19 89 GLY A O 1
ATOM 645 N N . LEU A 1 90 ? -4.859 -1.315 -4.459 1.00 85.00 90 LEU A N 1
ATOM 646 C CA . LEU A 1 90 ? -3.487 -1.361 -4.964 1.00 85.00 90 LEU A CA 1
ATOM 647 C C . LEU A 1 90 ? -2.801 0.002 -4.768 1.00 85.00 90 LEU A C 1
ATOM 649 O O . LEU A 1 90 ? -3.210 1.004 -5.348 1.00 85.00 90 LEU A O 1
ATOM 653 N N . SER A 1 91 ? -1.744 0.051 -3.959 1.00 82.06 91 SER A N 1
ATOM 654 C CA . SER A 1 91 ? -1.066 1.298 -3.601 1.00 82.06 91 SER A CA 1
ATOM 655 C C . SER A 1 91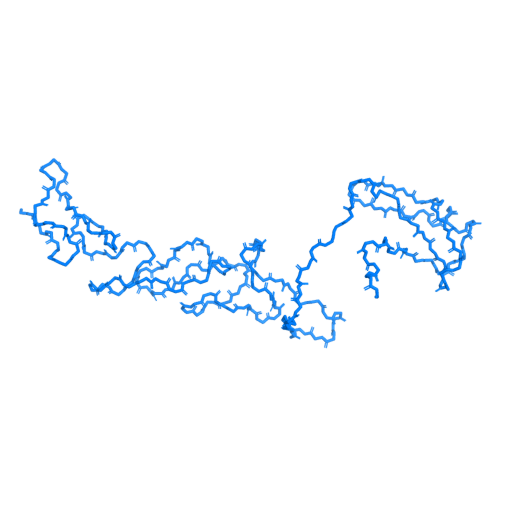 ? 0.434 1.108 -3.428 1.00 82.06 91 SER A C 1
ATOM 657 O O . SER A 1 91 ? 0.872 0.239 -2.684 1.00 82.06 91 SER A O 1
ATOM 659 N N . ALA A 1 92 ? 1.229 1.996 -4.031 1.00 77.94 92 ALA A N 1
ATOM 660 C CA . ALA A 1 92 ? 2.685 2.007 -3.861 1.00 77.94 92 ALA A CA 1
ATOM 661 C C . ALA A 1 92 ? 3.123 2.368 -2.431 1.00 77.94 92 ALA A C 1
ATOM 663 O O . ALA A 1 92 ? 4.247 2.081 -2.036 1.00 77.94 92 ALA A O 1
ATOM 664 N N . ARG A 1 93 ? 2.234 2.983 -1.636 1.00 78.50 93 ARG A N 1
ATOM 665 C CA . ARG A 1 93 ? 2.472 3.251 -0.206 1.00 78.50 93 ARG A CA 1
ATOM 666 C C . ARG A 1 93 ? 2.168 2.048 0.682 1.00 78.50 93 ARG A C 1
ATOM 668 O O . ARG A 1 93 ? 2.457 2.092 1.871 1.00 78.50 93 ARG A O 1
ATOM 675 N N . ASN A 1 94 ? 1.544 1.010 0.135 1.00 77.50 94 ASN A N 1
ATOM 676 C CA . ASN A 1 94 ? 1.303 -0.230 0.844 1.00 77.50 94 ASN A CA 1
ATOM 677 C C . ASN A 1 94 ? 2.467 -1.189 0.540 1.00 77.50 94 ASN A C 1
ATOM 679 O O . ASN A 1 94 ? 2.595 -1.610 -0.607 1.00 77.50 94 ASN A O 1
ATOM 683 N N . PRO A 1 95 ? 3.292 -1.583 1.529 1.00 76.00 95 PRO A N 1
ATOM 684 C CA . PRO A 1 95 ? 4.388 -2.534 1.312 1.00 76.00 95 PRO A CA 1
ATOM 685 C C . PRO A 1 95 ? 3.916 -3.891 0.772 1.00 76.00 95 PRO A C 1
ATOM 687 O O . PRO A 1 95 ? 4.679 -4.618 0.143 1.00 76.00 95 PRO A O 1
ATOM 690 N N . LEU A 1 96 ? 2.646 -4.228 1.015 1.00 76.44 96 LEU A N 1
ATOM 691 C CA . LEU A 1 96 ? 1.983 -5.422 0.501 1.00 76.44 96 LEU A CA 1
ATOM 692 C C . LEU A 1 96 ? 1.199 -5.153 -0.793 1.00 76.44 96 LEU A C 1
ATOM 694 O O . LEU A 1 96 ? 0.441 -6.016 -1.215 1.00 76.44 96 LEU A O 1
ATOM 698 N N . GLY A 1 97 ? 1.315 -3.977 -1.413 1.00 79.38 97 GLY A N 1
ATOM 699 C CA . GLY A 1 97 ? 0.578 -3.566 -2.613 1.00 79.38 97 GLY A CA 1
ATOM 700 C C . GLY A 1 97 ? -0.927 -3.413 -2.375 1.00 79.38 97 GLY A C 1
ATOM 701 O O . GLY A 1 97 ? -1.454 -2.304 -2.382 1.00 79.38 97 GLY A O 1
ATOM 702 N N . CYS A 1 98 ? -1.618 -4.510 -2.080 1.00 86.88 98 CYS A N 1
ATOM 703 C CA . CYS A 1 98 ? -3.045 -4.588 -1.785 1.00 86.88 98 CYS A CA 1
ATOM 704 C C . CYS A 1 98 ? -3.314 -4.884 -0.301 1.00 86.88 98 CYS A C 1
ATOM 706 O O . CYS A 1 98 ? -2.465 -5.395 0.428 1.00 86.88 98 CYS A O 1
ATOM 708 N N . SER A 1 99 ? -4.494 -4.506 0.173 1.00 87.12 99 SER A N 1
ATOM 709 C CA . SER A 1 99 ? -5.004 -4.785 1.519 1.00 87.12 99 SER A CA 1
ATOM 710 C C . SER A 1 99 ? -5.979 -5.960 1.467 1.00 87.12 99 SER A C 1
ATOM 712 O O . SER A 1 99 ? -6.712 -6.104 0.494 1.00 87.12 99 SER A O 1
ATOM 714 N N . GLN A 1 100 ? -5.992 -6.817 2.485 1.00 89.06 100 GLN A N 1
ATOM 715 C CA . GLN A 1 100 ? -6.906 -7.960 2.533 1.00 89.06 100 GLN A CA 1
ATOM 716 C C . GLN A 1 100 ? -8.359 -7.502 2.713 1.00 89.06 100 GLN A C 1
ATOM 718 O O . GLN A 1 100 ? -8.629 -6.575 3.476 1.00 89.06 100 GLN A O 1
ATOM 723 N N . CYS A 1 101 ? -9.298 -8.166 2.039 1.00 91.31 101 CYS A N 1
ATOM 724 C CA . CYS A 1 101 ? -10.722 -7.974 2.278 1.00 91.31 101 CYS A CA 1
ATOM 725 C C . CYS A 1 101 ? -11.071 -8.381 3.713 1.00 91.31 101 CYS A C 1
ATOM 727 O O . CYS A 1 101 ? -10.829 -9.517 4.122 1.00 91.31 101 CYS A O 1
ATOM 729 N N . TYR A 1 102 ? -11.691 -7.469 4.458 1.00 90.50 102 TYR A N 1
ATOM 730 C CA . TYR A 1 102 ? -12.211 -7.734 5.793 1.00 90.50 102 TYR A CA 1
ATOM 731 C C . TYR A 1 102 ? -13.713 -7.452 5.819 1.00 90.50 102 TYR A C 1
ATOM 733 O O . TYR A 1 102 ? -14.156 -6.345 6.110 1.00 90.50 102 TYR A O 1
ATOM 741 N N . CYS A 1 103 ? -14.501 -8.464 5.455 1.00 90.50 103 CYS A N 1
ATOM 742 C CA . CYS A 1 103 ? -15.963 -8.378 5.382 1.00 90.50 103 CYS A CA 1
ATOM 743 C C . CYS A 1 103 ? -16.646 -9.233 6.464 1.00 90.50 103 CYS A C 1
ATOM 745 O O . CYS A 1 103 ? -17.733 -9.748 6.229 1.00 90.50 103 CYS A O 1
ATOM 747 N N . PHE A 1 104 ? -15.994 -9.445 7.616 1.00 89.81 104 PHE A N 1
ATOM 748 C CA . PHE A 1 104 ? -16.544 -10.188 8.766 1.00 89.81 104 PHE A CA 1
ATOM 749 C C . PHE A 1 104 ? -17.145 -11.569 8.423 1.00 89.81 104 PHE A C 1
ATOM 751 O O . PHE A 1 104 ? -18.146 -11.984 8.997 1.00 89.81 104 PHE A O 1
ATOM 758 N N . GLY A 1 105 ? -16.562 -12.280 7.452 1.00 88.25 105 GLY A N 1
ATOM 759 C CA . GLY A 1 105 ? -17.052 -13.590 7.001 1.00 88.25 105 GLY A CA 1
ATOM 760 C C . GLY A 1 105 ? -18.285 -13.554 6.088 1.00 88.25 105 GLY A C 1
ATOM 761 O O . GLY A 1 105 ? -18.709 -14.603 5.618 1.00 88.25 105 GLY A O 1
ATOM 762 N N . LEU A 1 106 ? -18.832 -12.373 5.782 1.00 91.19 106 LEU A N 1
ATOM 763 C CA . LEU A 1 106 ? -19.976 -12.215 4.876 1.00 91.19 106 LEU A CA 1
ATOM 764 C C . LEU A 1 106 ? -19.587 -12.388 3.403 1.00 91.19 106 LEU A C 1
ATOM 766 O O . LEU A 1 106 ? -20.397 -12.816 2.587 1.00 91.19 106 LEU A O 1
ATOM 770 N N . SER A 1 107 ? -18.354 -12.019 3.051 1.00 91.88 107 SER A N 1
ATOM 771 C CA . SER A 1 107 ? -17.834 -12.092 1.687 1.00 91.88 107 SER A CA 1
ATOM 772 C C . SER A 1 107 ? -16.309 -12.191 1.691 1.00 91.88 107 SER A C 1
ATOM 774 O O . SER A 1 107 ? -15.636 -11.658 2.571 1.00 91.88 107 SER A O 1
ATOM 776 N N . SER A 1 108 ? -15.755 -12.848 0.676 1.00 88.38 108 SER A N 1
ATOM 777 C CA . SER A 1 108 ? -14.328 -12.802 0.331 1.00 88.38 108 SER A CA 1
ATOM 778 C C . SER A 1 108 ? -14.044 -11.880 -0.859 1.00 88.38 108 SER A C 1
ATOM 780 O O . SER A 1 108 ? -12.893 -11.697 -1.240 1.00 88.38 108 SER A O 1
ATOM 782 N N . THR A 1 109 ? -15.084 -11.296 -1.458 1.00 91.94 109 THR A N 1
ATOM 783 C CA . THR A 1 109 ? -14.979 -10.388 -2.602 1.00 91.94 109 THR A CA 1
ATOM 784 C C . THR A 1 109 ? -15.255 -8.965 -2.142 1.00 91.94 109 THR A C 1
ATOM 786 O O . THR A 1 109 ? -16.324 -8.682 -1.598 1.00 91.94 109 THR A O 1
ATOM 789 N N . CYS A 1 110 ? -14.293 -8.075 -2.368 1.00 90.44 110 CYS A N 1
ATOM 790 C CA . CYS A 1 110 ? -14.404 -6.659 -2.057 1.00 90.44 110 CYS A CA 1
ATOM 791 C C . CYS A 1 110 ? -13.689 -5.816 -3.120 1.00 90.44 110 CYS A C 1
ATOM 793 O O . CYS A 1 110 ? -12.837 -6.316 -3.856 1.00 90.44 110 CYS A O 1
ATOM 795 N N . ALA A 1 111 ? -14.045 -4.537 -3.199 1.00 89.50 111 ALA A N 1
ATOM 796 C CA . ALA A 1 111 ? -13.412 -3.566 -4.080 1.00 89.50 111 ALA A CA 1
ATOM 797 C C . ALA A 1 111 ? -13.206 -2.245 -3.333 1.00 89.50 111 ALA A C 1
ATOM 799 O O . ALA A 1 111 ? -13.894 -1.955 -2.354 1.00 89.50 111 ALA A O 1
ATOM 800 N N . GLU A 1 112 ? -12.247 -1.449 -3.799 1.00 88.06 112 GLU A N 1
ATOM 801 C CA . GLU A 1 112 ? -12.042 -0.099 -3.284 1.00 88.06 112 GLU A CA 1
ATOM 802 C C . GLU A 1 112 ? -13.185 0.819 -3.736 1.00 88.06 112 GLU A C 1
ATOM 804 O O . GLU A 1 112 ? -13.596 0.792 -4.897 1.00 88.06 112 GLU A O 1
ATOM 809 N N . ALA A 1 113 ? -13.706 1.630 -2.814 1.00 87.81 113 ALA A N 1
ATOM 810 C CA . ALA A 1 113 ? -14.743 2.604 -3.124 1.00 87.81 113 ALA A CA 1
ATOM 811 C C . ALA A 1 113 ? -14.171 3.764 -3.954 1.00 87.81 113 ALA A C 1
ATOM 813 O O . ALA A 1 113 ? -13.132 4.336 -3.624 1.00 87.81 113 ALA A O 1
ATOM 814 N N . THR A 1 114 ? -14.868 4.139 -5.023 1.00 87.38 114 THR A N 1
ATOM 815 C CA . THR A 1 114 ? -14.457 5.229 -5.916 1.00 87.38 114 THR A CA 1
ATOM 816 C C . THR A 1 114 ? -14.905 6.590 -5.388 1.00 87.38 114 THR A C 1
ATOM 818 O O . THR A 1 114 ? -16.018 6.719 -4.887 1.00 87.38 114 THR A O 1
ATOM 821 N N . GLY A 1 115 ? -14.076 7.624 -5.562 1.00 84.50 115 GLY A N 1
ATOM 822 C CA . GLY A 1 115 ? -14.422 9.004 -5.188 1.00 84.50 115 GLY A CA 1
ATOM 823 C C . GLY A 1 115 ? -14.236 9.338 -3.705 1.00 84.50 115 GLY A C 1
ATOM 824 O O . GLY A 1 115 ? -14.640 10.413 -3.273 1.00 84.50 115 GLY A O 1
ATOM 825 N N . LEU A 1 116 ? -13.613 8.447 -2.931 1.00 83.44 116 LEU A N 1
ATOM 826 C CA . LEU A 1 116 ? -13.287 8.659 -1.521 1.00 83.44 116 LEU A CA 1
ATOM 827 C C . LEU A 1 116 ? -11.770 8.741 -1.315 1.00 83.44 116 LEU A C 1
ATOM 829 O O . LEU A 1 116 ? -10.990 8.184 -2.087 1.00 83.44 116 LEU A O 1
ATOM 833 N N . ILE A 1 117 ? -11.347 9.434 -0.254 1.00 77.62 117 ILE A N 1
ATOM 834 C CA . ILE A 1 117 ? -9.935 9.548 0.126 1.00 77.62 117 ILE A CA 1
ATOM 835 C C . ILE A 1 117 ? -9.625 8.523 1.212 1.00 77.62 117 ILE A C 1
ATOM 837 O O . ILE A 1 117 ? -10.269 8.485 2.260 1.00 77.62 117 ILE A O 1
ATOM 841 N N . ARG A 1 118 ? -8.582 7.721 0.988 1.00 76.12 118 ARG A N 1
ATOM 842 C CA . ARG A 1 118 ? -8.033 6.829 2.010 1.00 76.12 118 ARG A CA 1
ATOM 843 C C . ARG A 1 118 ? -7.188 7.628 3.001 1.00 76.12 118 ARG A C 1
ATOM 845 O O . ARG A 1 118 ? -6.116 8.116 2.642 1.00 76.12 118 ARG A O 1
ATOM 852 N N . MET A 1 119 ? -7.638 7.699 4.250 1.00 75.38 119 MET A N 1
ATOM 853 C CA . MET A 1 119 ? -6.897 8.300 5.359 1.00 75.38 119 MET A CA 1
ATOM 854 C C . MET A 1 119 ? -6.476 7.218 6.353 1.00 75.38 119 MET A C 1
ATOM 856 O O . MET A 1 119 ? -7.288 6.395 6.768 1.00 75.38 119 MET A O 1
ATOM 860 N N . TRP A 1 120 ? -5.196 7.209 6.723 1.00 73.62 120 TRP A N 1
ATOM 861 C CA . TRP A 1 120 ? -4.690 6.338 7.779 1.00 73.62 120 TRP A CA 1
ATOM 862 C C . TRP A 1 120 ? -4.835 7.055 9.113 1.00 73.62 120 TRP A C 1
ATOM 864 O O . TRP A 1 120 ? -4.256 8.121 9.309 1.00 73.62 120 TRP A O 1
ATOM 874 N N . LEU A 1 121 ? -5.610 6.465 10.014 1.00 78.44 121 LEU A N 1
ATOM 875 C CA . LEU A 1 121 ? -5.766 6.946 11.377 1.00 78.44 121 LEU A CA 1
ATOM 876 C C . LEU A 1 121 ? -5.127 5.927 12.314 1.00 78.44 121 LEU A C 1
ATOM 878 O O . LEU A 1 121 ? -5.466 4.745 12.282 1.00 78.44 121 LEU A O 1
ATOM 882 N N . THR A 1 122 ? -4.195 6.386 13.138 1.00 81.81 122 THR A N 1
ATOM 883 C CA . THR A 1 122 ? -3.586 5.597 14.210 1.00 81.81 122 THR A CA 1
ATOM 884 C C . THR A 1 122 ? -3.828 6.293 15.541 1.00 81.81 122 THR A C 1
ATOM 886 O O . THR A 1 122 ? -4.106 7.495 15.593 1.00 81.81 122 THR A O 1
ATOM 889 N N . LEU A 1 123 ? -3.738 5.538 16.635 1.00 83.44 123 LEU A N 1
ATOM 890 C CA . LEU A 1 123 ? -3.632 6.151 17.954 1.00 83.44 123 LEU A CA 1
ATOM 891 C C . LEU A 1 123 ? -2.352 6.986 17.998 1.00 83.44 123 LEU A C 1
ATOM 893 O O . LEU A 1 123 ? -1.310 6.566 17.485 1.00 83.44 123 LEU A O 1
ATOM 897 N N . LYS A 1 124 ? -2.441 8.182 18.575 1.00 84.62 124 LYS A N 1
ATOM 898 C CA . LYS A 1 124 ? -1.257 8.984 18.867 1.00 84.62 124 LYS A CA 1
ATOM 899 C C . LYS A 1 124 ? -0.478 8.321 20.016 1.00 84.62 124 LYS A C 1
ATOM 901 O O . LYS A 1 124 ? -1.114 7.680 20.855 1.00 84.62 124 LYS A O 1
ATOM 906 N N . PRO A 1 125 ? 0.857 8.464 20.094 1.00 84.44 125 PRO A N 1
ATOM 907 C CA . PRO A 1 125 ? 1.665 7.832 21.143 1.00 84.44 125 PRO A CA 1
ATOM 908 C C . PRO A 1 125 ? 1.206 8.145 22.574 1.00 84.44 125 PRO A C 1
ATOM 910 O O . PRO A 1 125 ? 1.387 7.329 23.468 1.00 84.44 125 PRO A O 1
ATOM 913 N N . GLU A 1 126 ? 0.590 9.307 22.791 1.00 86.44 126 GLU A N 1
ATOM 914 C CA . GLU A 1 126 ? 0.029 9.731 24.074 1.00 86.44 126 GLU A CA 1
ATOM 915 C C . GLU A 1 126 ? -1.314 9.065 24.436 1.00 86.44 126 GLU A C 1
ATOM 917 O O . GLU A 1 126 ? -1.728 9.110 25.593 1.00 86.44 126 GLU A O 1
ATOM 922 N N . GLN A 1 127 ? -2.006 8.432 23.482 1.00 86.81 127 GLN A N 1
ATOM 923 C CA . GLN A 1 127 ? -3.306 7.783 23.696 1.00 86.81 127 GLN A CA 1
ATOM 924 C C . GLN A 1 127 ? -3.136 6.342 24.192 1.00 86.81 127 GLN A C 1
ATOM 926 O O . GLN A 1 127 ? -3.535 5.383 23.533 1.00 86.81 127 GLN A O 1
ATOM 931 N N . THR A 1 128 ? -2.533 6.195 25.369 1.00 88.50 128 THR A N 1
ATOM 932 C CA . THR A 1 128 ? -2.226 4.897 25.992 1.00 88.50 128 THR A CA 1
ATOM 933 C C . THR A 1 128 ? -3.354 4.356 26.875 1.00 88.50 128 THR A C 1
ATOM 935 O O . THR A 1 128 ? -3.354 3.180 27.226 1.00 88.50 128 THR A O 1
ATOM 938 N N . VAL A 1 129 ? -4.346 5.184 27.213 1.00 91.50 129 VAL A N 1
ATOM 939 C CA . VAL A 1 129 ? -5.504 4.806 28.034 1.00 91.50 129 VAL A CA 1
ATOM 940 C C . VAL A 1 129 ? -6.777 5.218 27.305 1.00 91.50 129 VAL A C 1
ATOM 942 O O . VAL A 1 129 ? -7.005 6.404 27.062 1.00 91.50 129 VAL A O 1
ATOM 945 N N . LEU A 1 130 ? -7.609 4.237 26.951 1.00 92.69 130 LEU A N 1
ATOM 946 C CA . LEU A 1 130 ? -8.903 4.467 26.308 1.00 92.69 130 LEU A CA 1
ATOM 947 C C . LEU A 1 130 ? -10.044 4.342 27.327 1.00 92.69 130 LEU A C 1
ATOM 949 O O . LEU A 1 130 ? -9.978 3.488 28.208 1.00 92.69 130 LEU A O 1
ATOM 953 N N . PRO A 1 131 ? -11.097 5.169 27.235 1.00 94.38 131 PRO A N 1
ATOM 954 C CA . PRO A 1 131 ? -12.247 5.028 28.111 1.00 94.38 131 PRO A CA 1
ATOM 955 C C . PRO A 1 131 ? -13.110 3.829 27.712 1.00 94.38 131 PRO A C 1
ATOM 957 O O . PRO A 1 131 ? -13.348 3.572 26.529 1.00 94.38 131 PRO A O 1
ATOM 960 N N . LEU A 1 132 ? -13.627 3.140 28.723 1.00 96.25 132 LEU A N 1
ATOM 961 C CA . LEU A 1 132 ? -14.696 2.160 28.609 1.00 96.25 132 LEU A CA 1
ATOM 962 C C . LEU A 1 132 ? -16.040 2.835 28.864 1.00 96.25 132 LEU A C 1
ATOM 964 O O . LEU A 1 132 ? -16.129 3.786 29.644 1.00 96.25 132 LEU A O 1
ATOM 968 N N . VAL A 1 133 ? -17.080 2.344 28.202 1.00 95.88 133 VAL A N 1
ATOM 969 C CA . VAL A 1 133 ? -18.455 2.825 28.336 1.00 95.88 133 VAL A CA 1
ATOM 970 C C . VAL A 1 133 ? -19.439 1.677 28.510 1.00 95.88 133 VAL A C 1
ATOM 972 O O . VAL A 1 133 ? -19.151 0.537 28.141 1.00 95.88 133 VA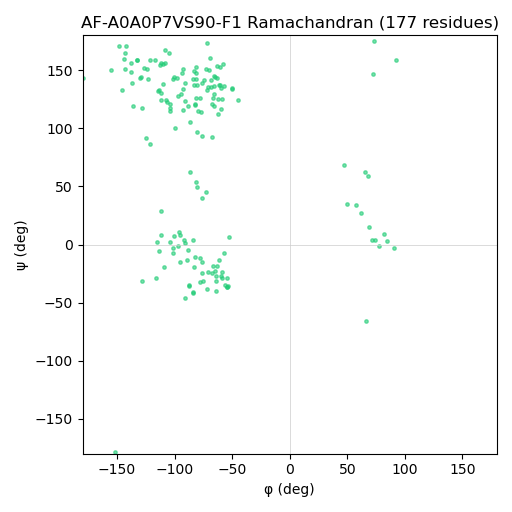L A O 1
ATOM 975 N N . ASP A 1 134 ? -20.607 1.986 29.066 1.00 94.12 134 ASP A N 1
ATOM 976 C CA . ASP A 1 134 ? -21.758 1.087 29.053 1.00 94.12 134 ASP A CA 1
ATOM 977 C C . ASP A 1 134 ? -22.374 0.982 27.647 1.00 94.12 134 ASP A C 1
ATOM 979 O O . ASP A 1 134 ? -21.999 1.699 26.715 1.00 94.12 134 ASP A O 1
ATOM 983 N N . ARG A 1 135 ? -23.351 0.084 27.492 1.00 92.12 135 ARG A N 1
ATOM 984 C CA . ARG A 1 135 ? -24.049 -0.148 26.218 1.00 92.12 135 ARG A CA 1
ATOM 985 C C . ARG A 1 135 ? -24.650 1.127 25.613 1.00 92.12 135 ARG A C 1
ATOM 987 O O . ARG A 1 135 ? -24.637 1.273 24.394 1.00 92.12 135 ARG A O 1
ATOM 994 N N . ASP A 1 136 ? -25.159 2.027 26.452 1.00 91.50 136 ASP A N 1
ATOM 995 C CA . ASP A 1 136 ? -25.805 3.268 26.012 1.00 91.50 136 ASP A CA 1
ATOM 996 C C . ASP A 1 136 ? -24.811 4.433 25.845 1.00 91.50 136 ASP A C 1
ATOM 998 O O . ASP A 1 136 ? -25.193 5.520 25.407 1.00 91.50 136 ASP A O 1
ATOM 1002 N N . GLY A 1 137 ? -23.536 4.244 26.203 1.00 89.56 137 GLY A N 1
ATOM 1003 C CA . GLY A 1 137 ? -22.508 5.283 26.133 1.00 89.56 137 GLY A CA 1
ATOM 1004 C C . GLY A 1 137 ? -22.687 6.431 27.135 1.00 89.56 137 GLY A C 1
ATOM 1005 O O . GLY A 1 137 ? -22.083 7.495 26.955 1.00 89.56 137 GLY A O 1
ATOM 1006 N N . ARG A 1 138 ? -23.530 6.251 28.159 1.00 90.75 138 ARG A N 1
ATOM 1007 C CA . ARG A 1 138 ? -23.891 7.267 29.160 1.00 90.75 138 ARG A CA 1
ATOM 1008 C C . ARG A 1 138 ? -22.861 7.334 30.275 1.00 90.75 138 ARG A C 1
ATOM 1010 O O . ARG A 1 138 ? -22.508 8.428 30.716 1.00 90.75 138 ARG A O 1
ATOM 1017 N N . LEU A 1 139 ? -22.390 6.176 30.722 1.00 93.25 139 LEU A N 1
ATOM 1018 C CA . LEU A 1 139 ? -21.357 6.063 31.741 1.00 93.25 139 LEU A CA 1
ATOM 1019 C C . LEU A 1 139 ? -20.006 5.849 31.067 1.00 93.25 139 LEU A C 1
ATOM 1021 O O . LEU A 1 139 ? -19.905 5.173 30.046 1.00 93.25 139 LEU A O 1
ATOM 1025 N N . ARG A 1 140 ? -18.959 6.449 31.637 1.00 94.12 140 ARG A N 1
ATOM 1026 C CA . ARG A 1 140 ? -17.586 6.319 31.146 1.00 94.12 140 ARG A CA 1
ATOM 1027 C C . ARG A 1 140 ? -16.628 6.114 32.306 1.00 94.12 140 ARG A C 1
ATOM 1029 O O . ARG A 1 140 ? -16.740 6.819 33.306 1.00 94.12 140 ARG A O 1
ATOM 1036 N N . THR A 1 141 ? -15.658 5.226 32.131 1.00 94.50 141 THR A N 1
ATOM 1037 C CA . THR A 1 141 ? -14.565 5.044 33.086 1.00 94.50 141 THR A CA 1
ATOM 1038 C C . THR A 1 141 ? -13.246 4.748 32.385 1.00 94.50 141 THR A C 1
ATOM 1040 O O . THR A 1 141 ? -13.210 4.186 31.294 1.00 94.50 141 THR A O 1
ATOM 1043 N N . THR A 1 142 ? -12.148 5.135 33.021 1.00 94.88 142 THR A N 1
ATOM 1044 C CA . THR A 1 142 ? -10.789 4.674 32.703 1.00 94.88 142 THR A CA 1
ATOM 1045 C C . THR A 1 142 ? -10.195 3.869 33.860 1.00 94.88 142 THR A C 1
ATOM 1047 O O . THR A 1 142 ? -9.033 3.472 33.799 1.00 94.88 142 THR A O 1
ATOM 1050 N N . GLN A 1 143 ? -10.957 3.648 34.937 1.00 94.56 143 GLN A N 1
ATOM 1051 C CA . GLN A 1 143 ? -10.509 2.832 36.060 1.00 94.56 143 GLN A CA 1
ATOM 1052 C C . GLN A 1 143 ? -10.340 1.388 35.612 1.00 94.56 143 GLN A C 1
ATOM 1054 O O . GLN A 1 143 ? -11.154 0.857 34.863 1.00 94.56 143 GLN A O 1
ATOM 1059 N N . GLY A 1 144 ? -9.247 0.762 36.041 1.00 93.00 144 GLY A N 1
ATOM 1060 C CA . GLY A 1 144 ? -8.889 -0.575 35.578 1.00 93.00 144 GLY A CA 1
ATOM 1061 C C . GLY A 1 144 ? -8.344 -0.629 34.151 1.00 93.00 144 GLY A C 1
ATOM 1062 O O . GLY A 1 144 ? -8.049 -1.719 33.680 1.00 93.00 144 GLY A O 1
ATOM 1063 N N . VAL A 1 145 ? -8.160 0.499 33.457 1.00 95.81 145 VAL A N 1
ATOM 1064 C CA . VAL A 1 145 ? -7.498 0.516 32.147 1.00 95.81 145 VAL A CA 1
ATOM 1065 C C . VAL A 1 145 ? -6.013 0.817 32.326 1.00 95.81 145 VAL A C 1
ATOM 1067 O O . VAL A 1 145 ? -5.633 1.785 32.982 1.00 95.81 145 VAL A O 1
ATOM 1070 N N . SER A 1 146 ? -5.159 -0.007 31.723 1.00 94.06 146 SER A N 1
ATOM 1071 C CA . SER A 1 146 ? -3.702 0.139 31.771 1.00 94.06 146 SER A CA 1
ATOM 1072 C C . SER A 1 146 ? -3.072 -0.122 30.408 1.00 94.06 146 SER A C 1
ATOM 1074 O O . SER A 1 146 ? -3.562 -0.950 29.645 1.00 94.06 146 SER A O 1
ATOM 1076 N N . PHE A 1 147 ? -1.964 0.554 30.113 1.00 93.19 147 PHE A N 1
ATOM 1077 C CA . PHE A 1 147 ? -1.165 0.266 28.927 1.00 93.19 147 PHE A CA 1
ATOM 1078 C C . PHE A 1 147 ? -0.088 -0.764 29.256 1.00 93.19 147 PHE A C 1
ATOM 1080 O O . PHE A 1 147 ? 0.742 -0.539 30.136 1.00 93.19 147 PHE A O 1
ATOM 1087 N N . GLN A 1 148 ? -0.085 -1.873 28.527 1.00 90.56 148 GLN A N 1
ATOM 1088 C CA . GLN A 1 148 ? 0.946 -2.902 28.579 1.00 90.56 148 GLN A CA 1
ATOM 1089 C C . GLN A 1 148 ? 1.472 -3.091 27.162 1.00 90.56 148 GLN A C 1
ATOM 1091 O O . GLN A 1 148 ? 0.894 -3.849 26.394 1.00 90.56 148 GLN A O 1
ATOM 1096 N N . HIS A 1 149 ? 2.533 -2.361 26.799 1.00 85.00 149 HIS A N 1
ATOM 1097 C CA . HIS A 1 149 ? 3.052 -2.335 25.429 1.00 85.00 149 HIS A CA 1
ATOM 1098 C C . HIS A 1 149 ? 3.139 -3.751 24.815 1.00 85.00 149 HIS A C 1
ATOM 1100 O O . HIS A 1 149 ? 3.820 -4.599 25.396 1.00 85.00 149 HIS A O 1
ATOM 1106 N N . PRO A 1 150 ? 2.504 -4.013 23.652 1.00 86.25 150 PRO A N 1
ATOM 1107 C CA . PRO A 1 150 ? 1.887 -3.057 22.718 1.00 86.25 150 PRO A CA 1
ATOM 1108 C C . PRO A 1 150 ? 0.366 -2.837 22.889 1.00 86.25 150 PRO A C 1
ATOM 1110 O O . PRO A 1 150 ? -0.253 -2.218 22.026 1.00 86.25 150 PRO A O 1
ATOM 1113 N N . GLU A 1 151 ? -0.247 -3.329 23.963 1.00 90.12 151 GLU A N 1
ATOM 1114 C CA . GLU A 1 151 ? -1.701 -3.427 24.135 1.00 90.12 151 GLU A CA 1
ATOM 1115 C C . GLU A 1 151 ? -2.265 -2.496 25.223 1.00 90.12 151 GLU A C 1
ATOM 1117 O O . GLU A 1 151 ? -1.583 -2.086 26.163 1.00 90.12 151 GLU A O 1
ATOM 1122 N N . ILE A 1 152 ? -3.553 -2.169 25.103 1.00 92.12 152 ILE A N 1
ATOM 1123 C CA . ILE A 1 152 ? -4.335 -1.496 26.147 1.00 92.12 152 ILE A CA 1
ATOM 1124 C C . ILE A 1 152 ? -5.223 -2.557 26.796 1.00 92.12 152 ILE A C 1
ATOM 1126 O O . ILE A 1 152 ? -6.029 -3.195 26.121 1.00 92.12 152 ILE A O 1
ATOM 1130 N N . VAL A 1 153 ? -5.064 -2.750 28.102 1.00 94.62 153 VAL A N 1
ATOM 1131 C CA . VAL A 1 153 ? -5.677 -3.841 28.866 1.00 94.62 153 VAL A CA 1
ATOM 1132 C C . VAL A 1 153 ? -6.699 -3.278 29.847 1.00 94.62 153 VAL A C 1
ATOM 1134 O O . VAL A 1 153 ? -6.403 -2.332 30.580 1.00 94.62 153 VAL A O 1
ATOM 1137 N N . ALA A 1 154 ? -7.886 -3.886 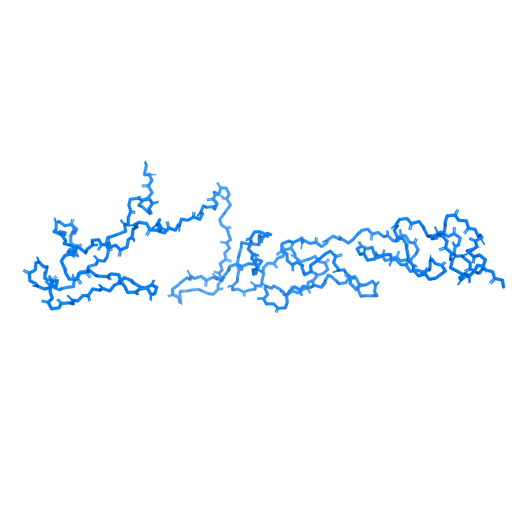29.879 1.00 95.12 154 ALA A N 1
ATOM 1138 C CA . ALA A 1 154 ? -8.938 -3.608 30.850 1.00 95.12 154 ALA A CA 1
ATOM 1139 C C . ALA A 1 154 ? -8.999 -4.719 31.909 1.00 95.12 154 ALA A C 1
ATOM 1141 O O . ALA A 1 154 ? -9.298 -5.870 31.594 1.00 95.12 154 ALA A O 1
ATOM 1142 N N . HIS A 1 155 ? -8.744 -4.365 33.165 1.00 94.69 155 HIS A N 1
ATOM 1143 C CA . HIS A 1 155 ? -8.913 -5.232 34.330 1.00 94.69 155 HIS A CA 1
ATOM 1144 C C . HIS A 1 155 ? -10.390 -5.241 34.731 1.00 94.69 155 HIS A C 1
ATOM 1146 O O . HIS A 1 155 ? -10.876 -4.309 35.375 1.00 94.69 155 HIS A O 1
ATOM 1152 N N . ALA A 1 156 ? -11.122 -6.264 34.281 1.00 92.88 156 ALA A N 1
ATOM 1153 C CA . ALA A 1 156 ? -12.580 -6.337 34.398 1.00 92.88 156 ALA A CA 1
ATOM 1154 C C . ALA A 1 156 ? -13.086 -6.210 35.846 1.00 92.88 156 ALA A C 1
ATOM 1156 O O . ALA A 1 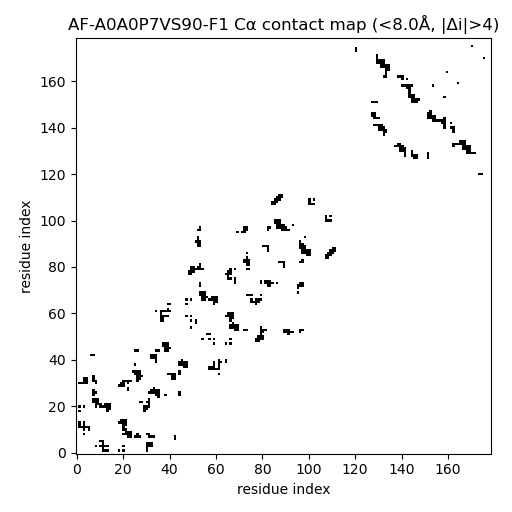156 ? -14.100 -5.565 36.084 1.00 92.88 156 ALA A O 1
ATOM 1157 N N . ASP A 1 157 ? -12.349 -6.736 36.824 1.00 93.75 157 ASP A N 1
ATOM 1158 C CA . ASP A 1 157 ? -12.654 -6.653 38.257 1.00 93.75 157 ASP A CA 1
ATOM 1159 C C . ASP A 1 157 ? -12.630 -5.216 38.808 1.00 93.75 157 ASP A C 1
ATOM 1161 O O . ASP A 1 157 ? -13.374 -4.879 39.733 1.00 93.75 157 ASP A O 1
ATOM 1165 N N . LEU A 1 158 ? -11.781 -4.359 38.239 1.00 94.44 158 LEU A N 1
ATOM 1166 C CA . LEU A 1 158 ? -11.697 -2.944 38.587 1.00 94.44 158 LEU A CA 1
ATOM 1167 C C . LEU A 1 158 ? -12.747 -2.127 37.829 1.00 94.44 158 LEU A C 1
ATOM 1169 O O . LEU A 1 158 ? -13.389 -1.265 38.427 1.00 94.44 158 LEU A O 1
ATOM 1173 N N . VAL A 1 159 ? -12.966 -2.435 36.548 1.00 94.69 159 VAL A N 1
ATOM 1174 C CA . VAL A 1 159 ? -13.980 -1.775 35.707 1.00 94.69 159 VAL A CA 1
ATOM 1175 C C . VAL A 1 159 ? -15.391 -2.050 36.229 1.00 94.69 159 VAL A C 1
ATOM 1177 O O . VAL A 1 159 ? -16.211 -1.133 36.295 1.00 94.69 159 VAL A O 1
ATOM 1180 N N . ALA A 1 160 ? -15.656 -3.283 36.673 1.00 93.88 160 ALA A N 1
ATOM 1181 C CA . ALA A 1 160 ? -16.950 -3.728 37.189 1.00 93.88 160 ALA A CA 1
ATOM 1182 C C . ALA A 1 160 ? -17.420 -2.960 38.440 1.00 93.88 160 ALA A C 1
ATOM 1184 O O . ALA A 1 160 ? -18.582 -3.054 38.834 1.00 93.88 160 ALA A O 1
ATOM 1185 N N . ARG A 1 161 ? -16.529 -2.186 39.076 1.00 93.44 161 ARG A N 1
ATOM 1186 C CA . ARG A 1 161 ? -16.868 -1.301 40.200 1.00 93.44 161 ARG A CA 1
ATOM 1187 C C . ARG A 1 161 ? -17.589 -0.029 39.758 1.00 93.44 161 ARG A C 1
ATOM 1189 O O . ARG A 1 161 ? -18.296 0.562 40.568 1.00 93.44 161 ARG A O 1
ATOM 1196 N N . GLU A 1 162 ? -17.405 0.390 38.506 1.00 92.81 162 GLU A N 1
ATOM 1197 C CA . GLU A 1 162 ? -18.009 1.606 37.946 1.00 92.81 162 GLU A CA 1
ATOM 1198 C C . GLU A 1 162 ? -18.982 1.326 36.794 1.00 92.81 162 GLU A C 1
ATOM 1200 O O . GLU A 1 162 ? -19.932 2.085 36.601 1.00 92.81 162 GLU A O 1
ATOM 1205 N N . LEU A 1 163 ? -18.779 0.243 36.037 1.00 94.00 163 LEU A N 1
ATOM 1206 C CA . LEU A 1 163 ? -19.626 -0.153 34.912 1.00 94.00 163 LEU A CA 1
ATOM 1207 C C . LEU A 1 163 ? -20.171 -1.567 35.101 1.00 94.00 163 LEU A C 1
ATOM 1209 O O . LEU A 1 163 ? -19.468 -2.461 35.550 1.00 94.00 163 LEU A O 1
ATOM 1213 N N . SER A 1 164 ? -21.420 -1.794 34.699 1.00 91.75 164 SER A N 1
ATOM 1214 C CA . SER A 1 164 ? -21.978 -3.148 34.609 1.00 91.75 164 SER A CA 1
ATOM 1215 C C . SER A 1 164 ? -21.581 -3.802 33.285 1.00 91.75 164 SER A C 1
ATOM 1217 O O . SER A 1 164 ? -21.641 -3.158 32.239 1.00 91.75 164 SER A O 1
ATOM 1219 N N . GLU A 1 165 ? -21.192 -5.077 33.317 1.00 88.88 165 GLU A N 1
ATOM 1220 C CA . GLU A 1 165 ? -20.904 -5.839 32.099 1.00 88.88 165 GLU A CA 1
ATOM 1221 C C . GLU A 1 165 ? -22.166 -6.039 31.230 1.00 88.88 165 GLU A C 1
ATOM 1223 O O . GLU A 1 165 ? -23.254 -6.254 31.775 1.00 88.88 165 GLU A O 1
ATOM 1228 N N . PRO A 1 166 ? -22.047 -6.029 29.885 1.00 92.62 166 PRO A N 1
ATOM 1229 C CA . PRO A 1 166 ? -20.827 -5.811 29.100 1.00 92.62 166 PRO A CA 1
ATOM 1230 C C . PRO A 1 166 ? -20.468 -4.321 28.948 1.00 92.62 166 PRO A C 1
ATOM 1232 O O . PRO A 1 166 ? -21.337 -3.476 28.734 1.00 92.62 166 PRO A O 1
ATOM 1235 N N . PHE A 1 167 ? -19.169 -4.017 28.982 1.00 94.19 167 PHE A N 1
ATOM 1236 C CA . PHE A 1 167 ? -18.612 -2.692 28.688 1.00 94.19 167 PHE A CA 1
ATOM 1237 C C . PHE A 1 167 ? -17.832 -2.691 27.365 1.00 94.19 167 PHE A C 1
ATOM 1239 O O . PHE A 1 167 ? -17.341 -3.725 26.909 1.00 94.19 167 PHE A O 1
ATOM 1246 N N . TYR A 1 168 ? -17.715 -1.519 26.742 1.00 94.44 168 TYR A N 1
ATOM 1247 C CA . TYR A 1 168 ? -17.174 -1.348 25.393 1.00 94.44 168 TYR A CA 1
ATOM 1248 C C . TYR A 1 168 ? -16.088 -0.276 25.360 1.00 94.44 168 TYR A C 1
ATOM 1250 O O . TYR A 1 168 ? -16.200 0.749 26.030 1.00 94.44 168 TYR A O 1
ATOM 1258 N N . TRP A 1 169 ? -15.053 -0.467 24.540 1.00 93.56 169 TRP A N 1
ATOM 1259 C CA . TRP A 1 169 ? -14.075 0.586 24.266 1.00 93.56 169 TRP A CA 1
ATOM 1260 C C . TRP A 1 169 ? -14.723 1.727 23.491 1.00 93.56 169 TRP A C 1
ATOM 1262 O O . TRP A 1 169 ? -15.286 1.525 22.413 1.00 93.56 169 TRP A O 1
ATOM 1272 N N . ARG A 1 170 ? -14.598 2.949 24.004 1.00 91.88 170 ARG A N 1
ATOM 1273 C CA . ARG A 1 170 ? -14.997 4.142 23.266 1.00 91.88 170 ARG A CA 1
ATOM 1274 C C . ARG A 1 170 ? -13.878 4.537 22.311 1.00 91.88 170 ARG A C 1
ATOM 1276 O O . ARG A 1 170 ? -12.765 4.841 22.740 1.00 91.88 170 ARG A O 1
ATOM 1283 N N . LEU A 1 171 ? -14.190 4.576 21.016 1.00 88.06 171 LEU A N 1
ATOM 1284 C CA . LEU A 1 171 ? -13.244 5.061 20.015 1.00 88.06 171 LEU A CA 1
ATOM 1285 C C . LEU A 1 171 ? -12.857 6.522 20.298 1.00 88.06 171 LEU A C 1
ATOM 1287 O O . LEU A 1 171 ? -13.742 7.337 20.581 1.00 88.06 171 LEU A O 1
ATOM 1291 N N . PRO A 1 172 ? -11.568 6.883 20.176 1.00 88.38 172 PRO A N 1
ATOM 1292 C CA . PRO A 1 172 ? -11.141 8.274 20.219 1.00 88.38 172 PRO A CA 1
ATOM 1293 C C . PRO A 1 172 ? -11.812 9.140 19.158 1.00 88.38 172 PRO A C 1
ATOM 1295 O O . PRO A 1 172 ? -12.195 8.656 18.092 1.00 88.38 172 PRO A O 1
ATOM 1298 N N . GLU A 1 173 ? -11.886 10.441 19.430 1.00 84.19 173 GLU A N 1
ATOM 1299 C CA . GLU A 1 173 ? -12.580 11.419 18.585 1.00 84.19 173 GLU A CA 1
ATOM 1300 C C . GLU A 1 173 ? -12.099 11.399 17.133 1.00 84.19 173 GLU A C 1
ATOM 1302 O O . GLU A 1 173 ? -12.917 11.489 16.221 1.00 84.19 173 GLU A O 1
ATOM 1307 N N . GLN A 1 174 ? -10.801 11.173 16.890 1.00 84.81 174 GLN A N 1
ATOM 1308 C CA . GLN A 1 174 ? -10.280 11.151 15.523 1.00 84.81 174 GLN A CA 1
ATOM 1309 C C . GLN A 1 174 ? -10.862 10.028 14.645 1.00 84.81 174 GLN A C 1
ATOM 1311 O O . GLN A 1 174 ? -10.759 10.106 13.425 1.00 84.81 174 GLN A O 1
ATOM 1316 N N . PHE A 1 175 ? -11.460 8.991 15.242 1.00 85.25 175 PHE A N 1
ATOM 1317 C CA . PHE A 1 175 ? -12.072 7.869 14.526 1.00 85.25 175 PHE A CA 1
ATOM 1318 C C . PHE A 1 175 ? -13.598 7.961 14.436 1.00 85.25 175 PHE A C 1
ATOM 1320 O O . PHE A 1 175 ? -14.209 7.139 13.760 1.00 85.25 175 PHE A O 1
ATOM 1327 N N . GLN A 1 176 ? -14.226 8.926 15.113 1.00 81.25 176 GLN A N 1
ATOM 1328 C CA . GLN A 1 176 ? -15.687 9.071 15.110 1.00 81.25 176 GLN A CA 1
ATOM 1329 C C . GLN A 1 176 ? -16.209 9.724 13.818 1.00 81.25 176 GLN A C 1
ATOM 1331 O O . GLN A 1 176 ? -17.404 9.661 13.545 1.00 81.25 176 GLN A O 1
ATOM 1336 N N . GLY A 1 177 ? -15.305 10.278 12.999 1.00 68.56 177 GLY A N 1
ATOM 1337 C CA . GLY A 1 177 ? -15.639 11.068 11.817 1.00 68.56 177 GLY A CA 1
ATOM 1338 C C . GLY A 1 177 ? -16.199 12.439 12.206 1.00 68.56 177 GLY A C 1
ATOM 1339 O O . GLY A 1 177 ? -16.873 12.582 13.222 1.00 68.56 177 GLY A O 1
ATOM 1340 N N . SER A 1 178 ? -15.923 13.467 11.404 1.00 59.91 178 SER A N 1
ATOM 1341 C CA . SER A 1 178 ? -16.795 14.644 11.421 1.00 59.91 178 SER A CA 1
ATOM 1342 C C . SER A 1 178 ? -17.996 14.274 10.566 1.00 59.91 178 SER A C 1
ATOM 1344 O O . SER A 1 178 ? -17.819 14.020 9.373 1.00 59.91 178 SER A O 1
ATOM 1346 N N . MET A 1 179 ? -19.181 14.181 11.168 1.00 44.09 179 MET A N 1
ATOM 1347 C CA . MET A 1 179 ? -20.401 14.365 10.379 1.00 44.09 179 MET A CA 1
ATOM 1348 C C . MET A 1 179 ? -20.424 15.782 9.802 1.00 44.09 179 MET A C 1
ATOM 1350 O O . MET A 1 179 ? -19.797 16.678 10.424 1.00 44.09 179 MET A O 1
#

pLDDT: mean 81.8, std 13.46, range [42.31, 96.25]

Radius of gyration: 28.14 Å; Cα contacts (8 Å, |Δi|>4): 341; chains: 1; bounding box: 66×28×75 Å

Organism: Scleropages formosus (NCBI:txid113540)

InterPro domains:
  IPR002049 Laminin-type EGF domain [PF00053] (2-44)
  IPR002049 Laminin-type EGF domain [PF00053] (48-98)
  IPR002049 Laminin-type EGF domain [PS01248] (20-50)
  IPR002049 Laminin-type EGF domain [PS50027] (2-52)
  IPR002049 Laminin-type EGF domain [SM00180] (2-45)
  IPR002049 Laminin-type EGF domain [SM00180] (48-98)
  IPR002049 Laminin-type EGF domain [cd00055] (1-43)
  IPR002049 Laminin-type EGF domain [cd00055] (48-98)
  IPR050440 Laminin/Netrin Extracellular Matrix [PTHR10574] (1-125)

Sequence (179 aa):
ACDCNVVGSLTLQCNPDTGCCFCRDQFTGEKCDQCKMGYRDFPQCTTCDCSVAGSAGQTCDAERGLCSCSDRTGQCTCKCDRCRPGTFGLSARNPLGCSQCYCFGLSSTCAEATGLIRMWLTLKPEQTVLPLVDRDGRLRTTQGVSFQHPEIVAHADLVARELSEPFYWRLPEQFQGSM